Protein AF-0000000070358402 (afdb_homodimer)

Secondary structure (DSSP, 8-state):
--------------S--B-TTSSBPEEEEEE-SSSEEEEEEE-TTTTTS---EEESS-SPPPHHHHHHHHHHHHHHHHHHHHHHHHHHHHHHHHHHHHHHHHHHHHHHHHHHHHHHHHH-/--------------SS-B-TTSSBPEEEEEE-SSSEEEEEEE-TTTTTS---EEESS-SPPPHHHHHHHHHHHHHHHHHHHHHHHHHHHHHHHHHHHHHHHHHHHHHHHHHHHHHHHHH-

Radius of gyration: 33.86 Å; Cα contacts (8 Å, |Δi|>4): 239; chains: 2; bounding box: 75×113×54 Å

Organism: NCBI:txid109376

InterPro domains:
  IPR010666 Zinc finger, GRF-type [PF06839] (18-58)
  IPR010666 Zinc finger, GRF-type [PS51999] (19-59)

Structure (mmCIF, N/CA/C/O backbone):
data_AF-0000000070358402-model_v1
#
loop_
_entity.id
_entity.type
_entity.pdbx_description
1 polymer 'GRF-type domain-containing protein'
#
loop_
_atom_site.group_PDB
_atom_site.id
_atom_site.type_symbol
_atom_site.label_atom_id
_atom_site.label_alt_id
_atom_site.label_comp_id
_atom_site.label_asym_id
_atom_site.label_entity_id
_atom_site.label_seq_id
_atom_site.pdbx_PDB_ins_code
_atom_site.Cartn_x
_atom_site.Cartn_y
_atom_site.Cartn_z
_atom_site.occupancy
_atom_site.B_iso_or_equiv
_atom_site.auth_seq_id
_atom_site.auth_comp_id
_atom_site.auth_asym_id
_atom_site.auth_atom_id
_atom_site.pdbx_PDB_model_num
ATOM 1 N N . MET A 1 1 ? 34.25 52.5 21.484 1 31.12 1 MET A N 1
ATOM 2 C CA . MET A 1 1 ? 34.625 51.156 21.078 1 31.12 1 MET A CA 1
ATOM 3 C C . MET A 1 1 ? 33.375 50.375 20.625 1 31.12 1 MET A C 1
ATOM 5 O O . MET A 1 1 ? 32.5 50.062 21.422 1 31.12 1 MET A O 1
ATOM 9 N N . GLU A 1 2 ? 32.781 50.469 19.297 1 33.88 2 GLU A N 1
ATOM 10 C CA . GLU A 1 2 ? 31.578 50.094 18.562 1 33.88 2 GLU A CA 1
ATOM 11 C C . GLU A 1 2 ? 31.516 48.594 18.312 1 33.88 2 GLU A C 1
ATOM 13 O O . GLU A 1 2 ? 32.438 48.031 17.719 1 33.88 2 GLU A O 1
ATOM 18 N N . VAL A 1 3 ? 30.828 47.844 19.172 1 37.88 3 VAL A N 1
ATOM 19 C CA . VAL A 1 3 ? 30.609 46.406 19.094 1 37.88 3 VAL A CA 1
ATOM 20 C C . VAL A 1 3 ? 29.875 46.062 17.797 1 37.88 3 VAL A C 1
ATOM 22 O O . VAL A 1 3 ? 28.797 46.562 17.531 1 37.88 3 VAL A O 1
ATOM 25 N N . ALA A 1 4 ? 30.547 45.719 16.688 1 41.09 4 ALA A N 1
ATOM 26 C CA . ALA A 1 4 ? 30.031 45.25 15.391 1 41.09 4 ALA A CA 1
ATOM 27 C C . ALA A 1 4 ? 29.172 44 15.539 1 41.09 4 ALA A C 1
ATOM 29 O O . ALA A 1 4 ? 29.625 43 16.094 1 41.09 4 ALA A O 1
ATOM 30 N N . SER A 1 5 ? 27.859 44.125 15.727 1 32.44 5 SER A N 1
ATOM 31 C CA . SER A 1 5 ? 26.812 43.125 15.703 1 32.44 5 SER A CA 1
ATOM 32 C C . SER A 1 5 ? 26.906 42.281 14.445 1 32.44 5 SER A C 1
ATOM 34 O O . SER A 1 5 ? 26.688 42.75 13.336 1 32.44 5 SER A O 1
ATOM 36 N N . GLY A 1 6 ? 27.859 41.406 14.242 1 32.44 6 GLY A N 1
ATOM 37 C CA . GLY A 1 6 ? 27.953 40.5 13.102 1 32.44 6 GLY A CA 1
ATOM 38 C C . GLY A 1 6 ? 26.672 39.75 12.812 1 32.44 6 GLY A C 1
ATOM 39 O O . GLY A 1 6 ? 26.172 39 13.672 1 32.44 6 GLY A O 1
ATOM 40 N N . SER A 1 7 ? 25.75 40.312 12.07 1 34.03 7 SER A N 1
ATOM 41 C CA . SER A 1 7 ? 24.562 39.719 11.477 1 34.03 7 SER A CA 1
ATOM 42 C C . SER A 1 7 ? 24.859 38.344 10.906 1 34.03 7 SER A C 1
ATOM 44 O O . SER A 1 7 ? 25.609 38.219 9.938 1 34.03 7 SER A O 1
ATOM 46 N N . SER A 1 8 ? 25.156 37.344 11.711 1 35.53 8 SER A N 1
ATOM 47 C CA . SER A 1 8 ? 25.281 36 11.164 1 35.53 8 SER A CA 1
ATOM 48 C C . SER A 1 8 ? 24.109 35.688 10.242 1 35.53 8 SER A C 1
ATOM 50 O O . SER A 1 8 ? 22.953 35.688 10.664 1 35.53 8 SER A O 1
ATOM 52 N N . THR A 1 9 ? 24.109 36.062 8.953 1 36.62 9 THR A N 1
ATOM 53 C CA . THR A 1 9 ? 23.25 35.625 7.855 1 36.62 9 THR A CA 1
ATOM 54 C C . THR A 1 9 ? 22.828 34.156 8.031 1 36.62 9 THR A C 1
ATOM 56 O O . THR A 1 9 ? 23.688 33.281 8.023 1 36.62 9 THR A O 1
ATOM 59 N N . ARG A 1 10 ? 21.828 33.938 8.773 1 36.12 10 ARG A N 1
ATOM 60 C CA . ARG A 1 10 ? 21.141 32.656 8.734 1 36.12 10 ARG A CA 1
ATOM 61 C C . ARG A 1 10 ? 21.031 32.125 7.309 1 36.12 10 ARG A C 1
ATOM 63 O O . ARG A 1 10 ? 20.344 32.719 6.477 1 36.12 10 ARG A O 1
ATOM 70 N N . ARG A 1 11 ? 22.078 31.594 6.703 1 36.62 11 ARG A N 1
ATOM 71 C CA . ARG A 1 11 ? 21.953 30.844 5.457 1 36.62 11 ARG A CA 1
ATOM 72 C C . ARG A 1 11 ? 20.672 30.016 5.441 1 36.62 11 ARG A C 1
ATOM 74 O O . ARG A 1 11 ? 20.5 29.125 6.277 1 36.62 11 ARG A O 1
ATOM 81 N N . ARG A 1 12 ? 19.578 30.578 5.207 1 37.66 12 ARG A N 1
ATOM 82 C CA . ARG A 1 12 ? 18.344 29.938 4.789 1 37.66 12 ARG A CA 1
ATOM 83 C C . ARG A 1 12 ? 18.641 28.656 4.008 1 37.66 12 ARG A C 1
ATOM 85 O O . ARG A 1 12 ? 19.125 28.703 2.873 1 37.66 12 ARG A O 1
ATOM 92 N N . ASN A 1 13 ? 19.266 27.562 4.527 1 38.12 13 ASN A N 1
ATOM 93 C CA . ASN A 1 13 ? 19.469 26.219 4.008 1 38.12 13 ASN A CA 1
ATOM 94 C C . ASN A 1 13 ?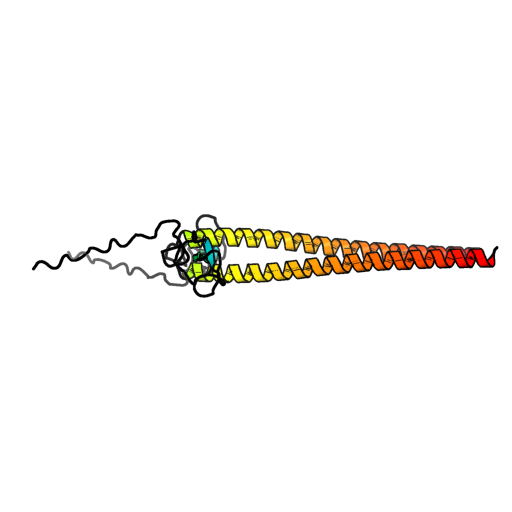 18.234 25.703 3.287 1 38.12 13 ASN A C 1
ATOM 96 O O . ASN A 1 13 ? 17.438 24.938 3.863 1 38.12 13 ASN A O 1
ATOM 100 N N . SER A 1 14 ? 17.344 26.438 2.811 1 41.38 14 SER A N 1
ATOM 101 C CA . SER A 1 14 ? 16.297 25.812 2.01 1 41.38 14 SER A CA 1
ATOM 102 C C . SER A 1 14 ? 16.875 24.781 1.046 1 41.38 14 SER A C 1
ATOM 104 O O . SER A 1 14 ? 16.156 24.266 0.19 1 41.38 14 SER A O 1
ATOM 106 N N . GLY A 1 15 ? 18.203 24.828 0.504 1 47.78 15 GLY A N 1
ATOM 107 C CA . GLY A 1 15 ? 19.531 24.688 -0.081 1 47.78 15 GLY A CA 1
ATOM 108 C C . GLY A 1 15 ? 20.047 23.266 -0.022 1 47.78 15 GLY A C 1
ATOM 109 O O . GLY A 1 15 ? 19.797 22.547 0.944 1 47.78 15 GLY A O 1
ATOM 110 N N . ARG A 1 16 ? 20.141 22.469 -1.132 1 58.41 16 ARG A N 1
ATOM 111 C CA . ARG A 1 16 ? 20.766 21.188 -1.423 1 58.41 16 ARG A CA 1
ATOM 112 C C . ARG A 1 16 ? 22.062 21.016 -0.631 1 58.41 16 ARG A C 1
ATOM 114 O O . ARG A 1 16 ? 23.078 21.625 -0.957 1 58.41 16 ARG A O 1
ATOM 121 N N . GLY A 1 17 ? 21.953 21.047 0.707 1 76.38 17 GLY A N 1
ATOM 122 C CA . GLY A 1 17 ? 23.141 21.25 1.513 1 76.38 17 GLY A CA 1
ATOM 123 C C . GLY A 1 17 ? 24.078 20.062 1.506 1 76.38 17 GLY A C 1
ATOM 124 O O . GLY A 1 17 ? 23.781 19.031 0.899 1 76.38 17 GLY A O 1
ATOM 125 N N . PHE A 1 18 ? 25.156 20.438 1.687 1 91.12 18 PHE A N 1
ATOM 126 C CA . PHE A 1 18 ? 26.266 19.516 1.878 1 91.12 18 PHE A CA 1
ATOM 127 C C . PHE A 1 18 ? 26.203 18.875 3.26 1 91.12 18 PHE A C 1
ATOM 129 O O . PHE A 1 18 ? 25.75 19.5 4.219 1 91.12 18 PHE A O 1
ATOM 136 N N . CYS A 1 19 ? 26.328 17.625 3.178 1 95 19 CYS A N 1
ATOM 137 C CA . CYS A 1 19 ? 26.453 16.984 4.484 1 95 19 CYS A CA 1
ATOM 138 C C . CYS A 1 19 ? 27.766 17.391 5.164 1 95 19 CYS A C 1
ATOM 140 O O . CYS A 1 19 ? 28.484 18.25 4.66 1 95 19 CYS A O 1
ATOM 142 N N . ILE A 1 20 ? 27.984 16.875 6.332 1 93.75 20 ILE A N 1
ATOM 143 C CA . ILE A 1 20 ? 29.141 17.234 7.152 1 93.75 20 ILE A CA 1
ATOM 144 C C . ILE A 1 20 ? 30.422 16.859 6.434 1 93.75 20 ILE A C 1
ATOM 146 O O . ILE A 1 20 ? 31.438 17.547 6.559 1 93.75 20 ILE A O 1
ATOM 150 N N . CYS A 1 21 ? 30.391 15.812 5.586 1 95 21 CYS A N 1
ATOM 151 C CA . CYS A 1 21 ? 31.547 15.305 4.855 1 95 21 CYS A CA 1
ATOM 152 C C . CYS A 1 21 ? 31.828 16.156 3.623 1 95 21 CYS A C 1
ATOM 154 O O . CYS A 1 21 ? 32.875 16.016 2.998 1 95 21 CYS A O 1
ATOM 156 N N . GLY A 1 22 ? 30.906 16.984 3.264 1 93.75 22 GLY A N 1
ATOM 157 C CA . GLY A 1 22 ? 31.125 17.828 2.109 1 93.75 22 GLY A CA 1
ATOM 158 C C . GLY A 1 22 ? 30.469 17.297 0.842 1 93.75 22 GLY A C 1
ATOM 159 O O . GLY A 1 22 ? 30.75 17.797 -0.254 1 93.75 22 GLY A O 1
ATOM 160 N N . PHE A 1 23 ? 29.672 16.328 0.955 1 94.56 23 PHE A N 1
ATOM 161 C CA . PHE A 1 23 ? 28.953 15.789 -0.2 1 94.56 23 PHE A CA 1
ATOM 162 C C . PHE A 1 23 ? 27.547 16.375 -0.276 1 94.56 23 PHE A C 1
ATOM 164 O O . PHE A 1 23 ? 26.969 16.75 0.744 1 94.56 23 PHE A O 1
ATOM 171 N N . PRO A 1 24 ? 27.094 16.438 -1.501 1 95 24 PRO A N 1
ATOM 172 C CA . PRO A 1 24 ? 25.688 16.844 -1.596 1 95 24 PRO A CA 1
ATOM 173 C C . PRO A 1 24 ? 24.75 15.898 -0.858 1 95 24 PRO A C 1
ATOM 175 O O . PRO A 1 24 ? 24.797 14.68 -1.076 1 95 24 PRO A O 1
ATOM 178 N N . ALA A 1 25 ? 23.953 16.406 0.023 1 96.06 25 ALA A N 1
ATOM 179 C CA . ALA A 1 25 ? 23.031 15.594 0.816 1 96.06 25 ALA A CA 1
ATOM 180 C C . ALA A 1 25 ? 21.969 14.945 -0.068 1 96.06 25 ALA A C 1
ATOM 182 O O . ALA A 1 25 ? 21.562 15.523 -1.077 1 96.06 25 ALA A O 1
ATOM 183 N N . ARG A 1 26 ? 21.531 13.781 0.311 1 95.62 26 ARG A N 1
ATOM 184 C CA . ARG A 1 26 ? 20.5 13.047 -0.419 1 95.62 26 ARG A CA 1
ATOM 185 C C . ARG A 1 26 ? 19.156 13.148 0.285 1 95.62 26 ARG A C 1
ATOM 187 O O . ARG A 1 26 ? 19.078 13.078 1.515 1 95.62 26 ARG A O 1
ATOM 194 N N . ILE A 1 27 ? 18.141 13.391 -0.516 1 95.69 27 ILE A N 1
ATOM 195 C CA . ILE A 1 27 ? 16.781 13.375 0.041 1 95.69 27 ILE A CA 1
ATOM 196 C C . ILE A 1 27 ? 16.266 11.945 0.128 1 95.69 27 ILE A C 1
ATOM 198 O O . ILE A 1 27 ? 16.25 11.227 -0.875 1 95.69 27 ILE A O 1
ATOM 202 N N . THR A 1 28 ? 15.969 11.555 1.326 1 94.69 28 THR A N 1
ATOM 203 C CA . THR A 1 28 ? 15.445 10.219 1.592 1 94.69 28 THR A CA 1
ATOM 204 C C . THR A 1 28 ? 14.094 10.297 2.299 1 94.69 28 THR A C 1
ATOM 206 O O . THR A 1 28 ? 13.844 11.219 3.074 1 94.69 28 THR A O 1
ATOM 209 N N . GLN A 1 29 ? 13.25 9.336 1.959 1 96 29 GLN A N 1
ATOM 210 C CA . GLN A 1 29 ? 11.945 9.266 2.605 1 96 29 GLN A CA 1
ATOM 211 C C . GLN A 1 29 ? 11.945 8.242 3.738 1 96 29 GLN A C 1
ATOM 213 O O . GLN A 1 29 ? 12.25 7.066 3.521 1 96 29 GLN A O 1
ATOM 218 N N . GLY A 1 30 ? 11.695 8.672 4.965 1 95.38 30 GLY A N 1
ATOM 219 C CA . GLY A 1 30 ? 11.656 7.789 6.121 1 95.38 30 GLY A CA 1
ATOM 220 C C . GLY A 1 30 ? 10.281 7.215 6.391 1 95.38 30 GLY A C 1
ATOM 221 O O . GLY A 1 30 ? 9.266 7.879 6.168 1 95.38 30 GLY A O 1
ATOM 222 N N . TRP A 1 31 ? 10.219 5.973 6.984 1 96.81 31 TRP A N 1
ATOM 223 C CA . TRP A 1 31 ? 8.945 5.312 7.254 1 96.81 31 TRP A CA 1
ATOM 224 C C . TRP A 1 31 ? 8.914 4.75 8.672 1 96.81 31 TRP A C 1
ATOM 226 O O . TRP A 1 31 ? 8.398 3.648 8.898 1 96.81 31 TRP A O 1
ATOM 236 N N . THR A 1 32 ? 9.484 5.508 9.594 1 95.94 32 THR A N 1
ATOM 237 C CA . THR A 1 32 ? 9.406 5.125 11 1 95.94 32 THR A CA 1
ATOM 238 C C . THR A 1 32 ? 8 5.379 11.547 1 95.94 32 THR A C 1
ATOM 240 O O . THR A 1 32 ? 7.207 6.09 10.93 1 95.94 32 THR A O 1
ATOM 243 N N . ASP A 1 33 ? 7.672 4.871 12.656 1 96.69 33 ASP A N 1
ATOM 244 C CA . ASP A 1 33 ? 6.363 5.078 13.266 1 96.69 33 ASP A CA 1
ATOM 245 C C . ASP A 1 33 ? 6.148 6.551 13.625 1 96.69 33 ASP A C 1
ATOM 247 O O . ASP A 1 33 ? 5.023 7.047 13.586 1 96.69 33 ASP A O 1
ATOM 251 N N . ARG A 1 34 ? 7.125 7.199 13.961 1 95.44 34 ARG A N 1
ATOM 252 C CA . ARG A 1 34 ? 7.023 8.586 14.406 1 95.44 34 ARG A CA 1
ATOM 253 C C . ARG A 1 34 ? 6.883 9.531 13.219 1 95.44 34 ARG A C 1
ATOM 255 O O . ARG A 1 34 ? 6.184 10.547 13.305 1 95.44 34 ARG A O 1
ATOM 262 N N . ASN A 1 35 ? 7.535 9.227 12.094 1 95.75 35 ASN A N 1
ATOM 263 C CA . ASN A 1 35 ? 7.551 10.117 10.938 1 95.75 35 ASN A CA 1
ATOM 264 C C . ASN A 1 35 ? 7.348 9.352 9.633 1 95.75 35 ASN A C 1
ATOM 266 O O . ASN A 1 35 ? 8.227 9.352 8.773 1 95.75 35 ASN A O 1
ATOM 270 N N . PRO A 1 36 ? 6.203 8.766 9.445 1 97.56 36 PRO A N 1
ATOM 271 C CA . PRO A 1 36 ? 5.996 7.977 8.227 1 97.56 36 PRO A CA 1
ATOM 272 C C . PRO A 1 36 ? 5.898 8.836 6.973 1 97.56 36 PRO A C 1
ATOM 274 O O . PRO A 1 36 ? 5.023 9.711 6.887 1 97.56 36 PRO A O 1
ATOM 277 N N . GLY A 1 37 ? 6.82 8.578 6.086 1 97.25 37 GLY A N 1
ATOM 278 C CA . GLY A 1 37 ? 6.727 9.195 4.773 1 97.25 37 GLY A CA 1
ATOM 279 C C . GLY A 1 37 ? 7.426 10.539 4.691 1 97.25 37 GLY A C 1
ATOM 280 O O . GLY A 1 37 ? 7.391 11.203 3.654 1 97.25 37 GLY A O 1
ATOM 281 N N . ARG A 1 38 ? 7.973 11.016 5.82 1 96.88 38 ARG A N 1
ATOM 282 C CA . ARG A 1 38 ? 8.617 12.32 5.828 1 96.88 38 ARG A CA 1
ATOM 283 C C . ARG A 1 38 ? 10 12.258 5.184 1 96.88 38 ARG A C 1
ATOM 285 O O . ARG A 1 38 ? 10.742 11.297 5.383 1 96.88 38 ARG A O 1
ATOM 292 N N . ARG A 1 39 ? 10.297 13.398 4.512 1 96.75 39 ARG A N 1
ATOM 293 C CA . ARG A 1 39 ? 11.578 13.414 3.812 1 96.75 39 ARG A CA 1
ATOM 294 C C . ARG A 1 39 ? 12.625 14.195 4.602 1 96.75 39 ARG A C 1
ATOM 296 O O . ARG A 1 39 ? 12.289 15.141 5.316 1 96.75 39 ARG A O 1
ATOM 303 N N . PHE A 1 40 ? 13.844 13.695 4.395 1 96.38 40 PHE A N 1
ATOM 304 C CA . PHE A 1 40 ? 14.953 14.352 5.07 1 96.38 40 PHE A CA 1
ATOM 305 C C . PHE A 1 40 ? 16.219 14.312 4.207 1 96.38 40 PHE A C 1
ATOM 307 O O . PHE A 1 40 ? 16.328 13.461 3.318 1 96.38 40 PHE A O 1
ATOM 314 N N . TYR A 1 41 ? 17.062 15.242 4.434 1 96.38 41 TYR A N 1
ATOM 315 C CA . TYR A 1 41 ? 18.422 15.242 3.879 1 96.38 41 TYR A CA 1
ATOM 316 C C . TYR A 1 41 ? 19.359 14.383 4.715 1 96.38 41 TYR A C 1
ATOM 318 O O . TYR A 1 41 ? 19.391 14.508 5.941 1 96.38 41 TYR A O 1
ATOM 326 N N . GLY A 1 42 ? 20 13.5 4.031 1 96.12 42 GLY A N 1
ATOM 327 C CA . GLY A 1 42 ? 21.016 12.68 4.688 1 96.12 42 GLY A CA 1
ATOM 328 C C . GLY A 1 42 ? 22.281 12.531 3.875 1 96.12 42 GLY A C 1
ATOM 329 O O . GLY A 1 42 ? 22.312 12.891 2.697 1 96.12 42 GLY A O 1
ATOM 330 N N . CYS A 1 43 ? 23.266 12.023 4.496 1 96.88 43 CYS A N 1
ATOM 331 C CA . CYS A 1 43 ? 24.531 11.75 3.826 1 96.88 43 CYS A CA 1
ATOM 332 C C . CYS A 1 43 ? 24.375 10.633 2.803 1 96.88 43 CYS A C 1
ATOM 334 O O . CYS A 1 43 ? 23.828 9.57 3.113 1 96.88 43 CYS A O 1
ATOM 336 N N . PRO A 1 44 ? 24.891 10.906 1.615 1 95.56 44 PRO A N 1
ATOM 337 C CA . PRO A 1 44 ? 24.75 9.883 0.582 1 95.56 44 PRO A CA 1
ATOM 338 C C . PRO A 1 44 ? 25.609 8.641 0.862 1 95.56 44 PRO A C 1
ATOM 340 O O . PRO A 1 44 ? 25.406 7.598 0.234 1 95.56 44 PRO A O 1
ATOM 343 N N . ARG A 1 45 ? 26.484 8.734 1.819 1 95.88 45 ARG A N 1
ATOM 344 C CA . ARG A 1 45 ? 27.359 7.621 2.137 1 95.88 45 ARG A CA 1
ATOM 345 C C . ARG A 1 45 ? 26.984 6.973 3.463 1 95.88 45 ARG A C 1
ATOM 347 O O . ARG A 1 45 ? 27.734 6.176 4.016 1 95.88 45 ARG A O 1
ATOM 354 N N . PHE A 1 46 ? 25.922 7.367 4.012 1 95.5 46 PHE A N 1
ATOM 355 C CA . PHE A 1 46 ? 25.469 6.758 5.258 1 95.5 46 PHE A CA 1
ATOM 356 C C . PHE A 1 46 ? 25.266 5.254 5.086 1 95.5 46 PHE A C 1
ATOM 358 O O . PHE A 1 46 ? 24.719 4.809 4.078 1 95.5 46 PHE A O 1
ATOM 365 N N . PRO A 1 47 ? 25.531 4.594 5.938 1 94.31 47 PRO A N 1
ATOM 366 C CA . PRO A 1 47 ? 26.062 4.922 7.262 1 94.31 47 PRO A CA 1
ATOM 367 C C . PRO A 1 47 ? 27.578 5.02 7.281 1 94.31 47 PRO A C 1
ATOM 369 O O . PRO A 1 47 ? 28.172 5.215 8.344 1 94.31 47 PRO A O 1
ATOM 372 N N . ASN A 1 48 ? 28.266 4.699 6.258 1 96.06 48 ASN A N 1
ATOM 373 C CA . ASN A 1 48 ? 29.719 4.742 6.199 1 96.06 48 ASN A CA 1
ATOM 374 C C . ASN A 1 48 ? 30.25 6.176 6.188 1 96.06 48 ASN A C 1
ATOM 376 O O . ASN A 1 48 ? 31.453 6.402 6.195 1 96.06 48 ASN A O 1
ATOM 380 N N . GLY A 1 49 ? 29.391 7.086 6.219 1 95.75 49 GLY A N 1
ATOM 381 C CA . GLY A 1 49 ? 29.719 8.508 6.242 1 95.75 49 GLY A CA 1
ATOM 382 C C . GLY A 1 49 ? 29.359 9.18 7.551 1 95.75 49 GLY A C 1
ATOM 383 O O . GLY A 1 49 ? 29.656 8.656 8.625 1 95.75 49 GLY A O 1
ATOM 384 N N . CYS A 1 50 ? 28.812 10.328 7.41 1 96.44 50 CYS A N 1
ATOM 385 C CA . CYS A 1 50 ? 28.469 11.062 8.625 1 96.44 50 CYS A CA 1
ATOM 386 C C . CYS A 1 50 ? 26.984 10.906 8.961 1 96.44 50 CYS A C 1
ATOM 388 O O . CYS A 1 50 ? 26.25 10.234 8.234 1 96.44 50 CYS A O 1
ATOM 390 N N . ASN A 1 51 ? 26.547 11.391 10.141 1 96.12 51 ASN A N 1
ATOM 391 C CA . ASN A 1 51 ? 25.172 11.273 10.602 1 96.12 51 ASN A CA 1
ATOM 392 C C . ASN A 1 51 ? 24.391 12.562 10.375 1 96.12 51 ASN A C 1
ATOM 394 O O . ASN A 1 51 ? 23.531 12.922 11.172 1 96.12 51 ASN A O 1
ATOM 398 N N . TYR A 1 52 ? 24.797 13.312 9.266 1 95.5 52 TYR A N 1
ATOM 399 C CA . TYR A 1 52 ? 24.078 14.539 8.93 1 95.5 52 TYR A CA 1
ATOM 400 C C . TYR A 1 52 ? 22.594 14.258 8.734 1 95.5 52 TYR A C 1
ATOM 402 O O . TYR A 1 52 ? 22.219 13.273 8.094 1 95.5 52 TYR A O 1
ATOM 410 N N . PHE A 1 53 ? 21.766 15.164 9.352 1 95.12 53 PHE A N 1
ATOM 411 C CA . PHE A 1 53 ? 20.312 15.062 9.258 1 95.12 53 PHE A CA 1
ATOM 412 C C . PHE A 1 53 ? 19.672 16.438 9.328 1 95.12 53 PHE A C 1
ATOM 414 O O . PHE A 1 53 ? 20.031 17.25 10.18 1 95.12 53 PHE A O 1
ATOM 421 N N . SER A 1 54 ? 18.812 16.609 8.328 1 94.19 54 SER A N 1
ATOM 422 C CA . SER A 1 54 ? 17.938 17.766 8.352 1 94.19 54 SER A CA 1
ATOM 423 C C . SER A 1 54 ? 16.625 17.484 7.648 1 94.19 54 SER A C 1
ATOM 425 O O . SER A 1 54 ? 16.594 16.844 6.602 1 94.19 54 SER A O 1
ATOM 427 N N . TRP A 1 55 ? 15.633 18.078 8.258 1 94.19 55 TRP A N 1
ATOM 428 C CA . TRP A 1 55 ? 14.336 17.812 7.641 1 94.19 55 TRP A CA 1
ATOM 429 C C . TRP A 1 55 ? 14.219 18.531 6.297 1 94.19 55 TRP A C 1
ATOM 431 O O . TRP A 1 55 ? 14.578 19.703 6.18 1 94.19 55 TRP A O 1
ATOM 441 N N . PHE A 1 56 ? 13.867 17.75 5.305 1 94.69 56 PHE A N 1
ATOM 442 C CA . PHE A 1 56 ? 13.461 18.344 4.039 1 94.69 56 PHE A CA 1
ATOM 443 C C . PHE A 1 56 ? 12.055 18.938 4.141 1 94.69 56 PHE A C 1
ATOM 445 O O . PHE A 1 56 ? 11.82 20.062 3.723 1 94.69 56 PHE A O 1
ATOM 452 N N . ASP A 1 57 ? 11.164 18.109 4.633 1 94.75 57 ASP A N 1
ATOM 453 C CA . ASP A 1 57 ? 9.828 18.578 4.973 1 94.75 57 ASP A CA 1
ATOM 454 C C . ASP A 1 57 ? 9.828 19.281 6.332 1 94.75 57 ASP A C 1
ATOM 456 O O . ASP A 1 57 ? 9.828 18.625 7.375 1 94.75 57 ASP A O 1
ATOM 460 N 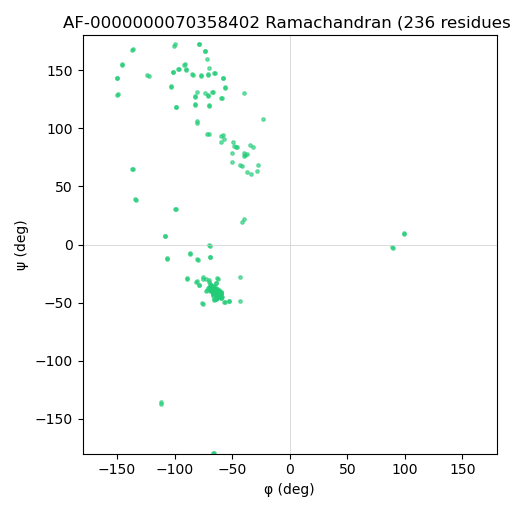N . GLU A 1 58 ? 9.727 20.547 6.383 1 89.81 58 GLU A N 1
ATOM 461 C CA . GLU A 1 58 ? 9.992 21.375 7.566 1 89.81 58 GLU A CA 1
ATOM 462 C C . GLU A 1 58 ? 8.789 21.375 8.508 1 89.81 58 GLU A C 1
ATOM 464 O O . GLU A 1 58 ? 8.945 21.375 9.727 1 89.81 58 GLU A O 1
ATOM 469 N N . GLU A 1 59 ? 7.594 21.281 7.984 1 89.56 59 GLU A N 1
ATOM 470 C CA . GLU A 1 59 ? 6.41 21.344 8.844 1 89.56 59 GLU A CA 1
ATOM 471 C C . GLU A 1 59 ? 6.082 19.984 9.43 1 89.56 59 GLU A C 1
ATOM 473 O O . GLU A 1 59 ? 6.32 18.953 8.789 1 89.56 59 GLU A O 1
ATOM 478 N N . ASP A 1 60 ? 5.566 20.094 10.648 1 90.75 60 ASP A N 1
ATOM 479 C CA . ASP A 1 60 ? 5.059 18.859 11.234 1 90.75 60 ASP A CA 1
ATOM 480 C C . ASP A 1 60 ? 3.777 18.406 10.539 1 90.75 60 ASP A C 1
ATOM 482 O O . ASP A 1 60 ? 3 19.234 10.062 1 90.75 60 ASP A O 1
ATOM 486 N N . GLY A 1 61 ? 3.656 17.156 10.477 1 92.12 61 GLY A N 1
ATOM 487 C CA . GLY A 1 61 ? 2.445 16.609 9.883 1 92.12 61 GLY A CA 1
ATOM 488 C C . GLY A 1 61 ? 1.261 16.625 10.828 1 92.12 61 GLY A C 1
ATOM 489 O O . GLY A 1 61 ? 1.394 17 11.992 1 92.12 61 GLY A O 1
ATOM 490 N N . THR A 1 62 ? 0.15 16.281 10.219 1 95.38 62 THR A N 1
ATOM 491 C CA . THR A 1 62 ? -1.057 16.172 11.031 1 95.38 62 THR A CA 1
ATOM 492 C C . THR A 1 62 ? -1.229 14.742 11.547 1 95.38 62 THR A C 1
ATOM 494 O O . THR A 1 62 ? -0.749 13.789 10.922 1 95.38 62 THR A O 1
ATOM 497 N N . ALA A 1 63 ? -1.929 14.648 12.648 1 94.81 63 ALA A N 1
ATOM 498 C CA . ALA A 1 63 ? -2.064 13.352 13.312 1 94.81 63 ALA A CA 1
ATOM 499 C C . ALA A 1 63 ? -2.85 12.375 12.438 1 94.81 63 ALA A C 1
ATOM 501 O O . ALA A 1 63 ? -2.51 11.188 12.367 1 94.81 63 ALA A O 1
ATOM 502 N N . TRP A 1 64 ? -3.916 12.828 11.953 1 96.62 64 TRP A N 1
ATOM 503 C CA . TRP A 1 64 ? -4.754 11.891 11.211 1 96.62 64 TRP A CA 1
ATOM 504 C C . TRP A 1 64 ? -4.051 11.43 9.938 1 96.62 64 TRP A C 1
ATOM 506 O O . TRP A 1 64 ? -4.16 10.258 9.555 1 96.62 64 TRP A O 1
ATOM 516 N N . GLN A 1 65 ? -3.355 12.258 9.219 1 97.75 65 GLN A N 1
ATOM 517 C CA . GLN A 1 65 ? -2.594 11.82 8.055 1 97.75 65 GLN A CA 1
ATOM 518 C C . GLN A 1 65 ? -1.487 10.852 8.461 1 97.75 65 GLN A C 1
ATOM 520 O O . GLN A 1 65 ? -1.191 9.898 7.73 1 97.75 65 GLN A O 1
ATOM 525 N N . LYS A 1 66 ? -0.869 11.148 9.578 1 97.56 66 LYS A N 1
ATOM 526 C CA . LYS A 1 66 ? 0.157 10.242 10.094 1 97.56 66 LYS A CA 1
ATOM 527 C C . LYS A 1 66 ? -0.396 8.836 10.281 1 97.56 66 LYS A C 1
ATOM 529 O O . LYS A 1 66 ? 0.209 7.859 9.828 1 97.56 66 LYS A O 1
ATOM 534 N N . GLN A 1 67 ? -1.499 8.797 10.914 1 97.75 67 GLN A N 1
ATOM 535 C CA . GLN A 1 67 ? -2.104 7.492 11.156 1 97.75 67 GLN A CA 1
ATOM 536 C C . GLN A 1 67 ? -2.449 6.793 9.844 1 97.75 67 GLN A C 1
ATOM 538 O O . GLN A 1 67 ? -2.215 5.594 9.695 1 97.75 67 GLN A O 1
ATOM 543 N N . THR A 1 68 ? -3.002 7.531 8.938 1 98.31 68 THR A N 1
ATOM 544 C CA . THR A 1 68 ? -3.355 6.969 7.641 1 98.31 68 THR A CA 1
ATOM 545 C C . THR A 1 68 ? -2.113 6.465 6.914 1 98.31 68 THR A C 1
ATOM 547 O O . THR A 1 68 ? -2.15 5.414 6.266 1 98.31 68 THR A O 1
ATOM 550 N N . LEU A 1 69 ? -1.048 7.176 7 1 98.56 69 LEU A N 1
ATOM 551 C CA . LEU A 1 69 ? 0.199 6.762 6.367 1 98.56 69 LEU A CA 1
ATOM 552 C C . LEU A 1 69 ? 0.73 5.48 7.008 1 98.56 69 LEU A C 1
ATOM 554 O O . LEU A 1 69 ? 1.258 4.609 6.312 1 98.56 69 LEU A O 1
ATOM 558 N N . LEU A 1 70 ? 0.606 5.379 8.305 1 98.69 70 LEU A N 1
ATOM 559 C CA . LEU A 1 70 ? 1.011 4.148 8.977 1 98.69 70 LEU A CA 1
ATOM 560 C C . LEU A 1 70 ? 0.181 2.965 8.492 1 98.69 70 LEU A C 1
ATOM 562 O O . LEU A 1 70 ? 0.725 1.896 8.211 1 98.69 70 LEU A O 1
ATOM 566 N N . ASP A 1 71 ? -1.077 3.17 8.359 1 98.69 71 ASP A N 1
ATOM 567 C CA . ASP A 1 71 ? -1.956 2.117 7.855 1 98.69 71 ASP A CA 1
ATOM 568 C C . ASP A 1 71 ? -1.579 1.721 6.43 1 98.69 71 ASP A C 1
ATOM 570 O O . ASP A 1 71 ? -1.547 0.533 6.102 1 98.69 71 ASP A O 1
ATOM 574 N N . ALA A 1 72 ? -1.324 2.703 5.664 1 98.62 72 ALA A N 1
ATOM 575 C CA . ALA A 1 72 ? -0.961 2.453 4.273 1 98.62 72 ALA A CA 1
ATOM 576 C C . ALA A 1 72 ? 0.355 1.686 4.176 1 98.62 72 ALA A C 1
ATOM 578 O O . ALA A 1 72 ? 0.477 0.745 3.389 1 98.62 72 ALA A O 1
ATOM 579 N N . ARG A 1 73 ? 1.309 2.133 4.906 1 98.56 73 ARG A N 1
ATOM 580 C CA . ARG A 1 73 ? 2.592 1.44 4.938 1 98.56 73 ARG A CA 1
ATOM 581 C C . ARG A 1 73 ? 2.408 -0.038 5.266 1 98.56 73 ARG A C 1
ATOM 583 O O . ARG A 1 73 ? 2.975 -0.903 4.594 1 98.56 73 ARG A O 1
ATOM 590 N N . ASP A 1 74 ? 1.64 -0.321 6.305 1 98.69 74 ASP A N 1
ATOM 591 C CA . ASP A 1 74 ? 1.416 -1.699 6.73 1 98.69 74 ASP A CA 1
ATOM 592 C C . ASP A 1 74 ? 0.721 -2.506 5.637 1 98.69 74 ASP A C 1
ATOM 594 O O . ASP A 1 74 ? 1.049 -3.672 5.414 1 98.69 74 ASP A O 1
ATOM 598 N N . GLU A 1 75 ? -0.223 -1.895 5.02 1 98.88 75 GLU A N 1
ATOM 599 C CA . GLU A 1 75 ? -0.914 -2.566 3.924 1 98.88 75 GLU A CA 1
ATOM 600 C C . GLU A 1 75 ? 0.041 -2.871 2.771 1 98.88 75 GLU A C 1
ATOM 602 O O . GLU A 1 75 ? -0.016 -3.951 2.18 1 98.88 75 GLU A O 1
ATOM 607 N N . ILE A 1 76 ? 0.871 -1.948 2.459 1 98.81 76 ILE A N 1
ATOM 608 C CA . ILE A 1 76 ? 1.849 -2.135 1.392 1 98.81 76 ILE A CA 1
ATOM 609 C C . ILE A 1 76 ? 2.791 -3.281 1.75 1 98.81 76 ILE A C 1
ATOM 611 O O . ILE A 1 76 ? 3.1 -4.125 0.906 1 98.81 76 ILE A O 1
ATOM 615 N N . TRP A 1 77 ? 3.189 -3.365 2.953 1 98.75 77 TRP A N 1
ATOM 616 C CA . TRP A 1 77 ? 4.051 -4.453 3.406 1 98.75 77 TRP A CA 1
ATOM 617 C C . TRP A 1 77 ? 3.35 -5.797 3.268 1 98.75 77 TRP A C 1
ATOM 619 O O . TRP A 1 77 ? 3.949 -6.773 2.811 1 98.75 77 TRP A O 1
ATOM 629 N N . GLU A 1 78 ? 2.156 -5.801 3.688 1 98.88 78 GLU A N 1
ATOM 630 C CA . GLU A 1 78 ? 1.394 -7.043 3.607 1 98.88 78 GLU A CA 1
ATOM 631 C C . GLU A 1 78 ? 1.221 -7.492 2.16 1 98.88 78 GLU A C 1
ATOM 633 O O . GLU A 1 78 ? 1.406 -8.672 1.843 1 98.88 78 GLU A O 1
ATOM 638 N N . LYS A 1 79 ? 0.891 -6.57 1.355 1 98.94 79 LYS A N 1
ATOM 639 C CA . LYS A 1 79 ? 0.671 -6.934 -0.042 1 98.94 79 LYS A CA 1
ATOM 640 C C . LYS A 1 79 ? 1.976 -7.352 -0.713 1 98.94 79 LYS A C 1
ATOM 642 O O . LYS A 1 79 ? 1.982 -8.234 -1.573 1 98.94 79 LYS A O 1
ATOM 647 N N . THR A 1 80 ? 3.031 -6.734 -0.35 1 98.88 80 THR A N 1
ATOM 648 C CA . THR A 1 80 ? 4.336 -7.168 -0.834 1 98.88 80 THR A CA 1
ATOM 649 C C . THR A 1 80 ? 4.605 -8.617 -0.439 1 98.88 80 THR A C 1
ATOM 651 O O . THR A 1 80 ? 5.043 -9.422 -1.266 1 98.88 80 THR A O 1
ATOM 654 N N . ARG A 1 81 ? 4.332 -8.945 0.771 1 98.88 81 ARG A N 1
ATOM 655 C CA . ARG A 1 81 ? 4.508 -10.312 1.252 1 98.88 81 ARG A CA 1
ATOM 656 C C . ARG A 1 81 ? 3.646 -11.289 0.456 1 98.88 81 ARG A C 1
ATOM 658 O O . ARG A 1 81 ? 4.117 -12.352 0.055 1 98.88 81 ARG A O 1
ATOM 665 N N . VAL A 1 82 ? 2.443 -10.945 0.261 1 98.94 82 VAL A N 1
ATOM 666 C CA . VAL A 1 82 ? 1.507 -11.797 -0.464 1 98.94 82 VAL A CA 1
ATOM 667 C C . VAL A 1 82 ? 2.002 -12.008 -1.893 1 98.94 82 VAL A C 1
ATOM 669 O O . VAL A 1 82 ? 1.937 -13.125 -2.42 1 98.94 82 VAL A O 1
ATOM 672 N N . ILE A 1 83 ? 2.498 -10.938 -2.484 1 98.88 83 ILE A N 1
ATOM 673 C CA . ILE A 1 83 ? 3.01 -11.031 -3.848 1 98.88 83 ILE A CA 1
ATOM 674 C C . ILE A 1 83 ? 4.199 -11.984 -3.891 1 98.88 83 ILE A C 1
ATOM 676 O O . ILE A 1 83 ? 4.297 -12.82 -4.789 1 98.88 83 ILE A O 1
ATOM 680 N N . GLU A 1 84 ? 5.047 -11.875 -2.969 1 98.88 84 GLU A N 1
ATOM 681 C CA . GLU A 1 84 ? 6.191 -12.773 -2.883 1 98.88 84 GLU A CA 1
ATOM 682 C C . GLU A 1 84 ? 5.746 -14.227 -2.736 1 98.88 84 GLU A C 1
ATOM 684 O O . GLU A 1 84 ? 6.281 -15.117 -3.396 1 98.88 84 GLU A O 1
ATOM 689 N N . GLN A 1 85 ? 4.762 -14.5 -1.909 1 98.81 85 GLN A N 1
ATOM 690 C CA . GLN A 1 85 ? 4.242 -15.844 -1.686 1 98.81 85 GLN A CA 1
ATOM 691 C C . GLN A 1 85 ? 3.613 -16.406 -2.955 1 98.81 85 GLN A C 1
ATOM 693 O O . GLN A 1 85 ? 3.848 -17.562 -3.307 1 98.81 85 GLN A O 1
ATOM 698 N N . LEU A 1 86 ? 2.875 -15.594 -3.621 1 98.69 86 LEU A N 1
ATOM 699 C CA . LEU A 1 86 ? 2.225 -16.047 -4.848 1 98.69 86 LEU A CA 1
ATOM 700 C C . LEU A 1 86 ? 3.252 -16.344 -5.93 1 98.69 86 LEU A C 1
ATOM 702 O O . LEU A 1 86 ? 3.105 -17.312 -6.68 1 98.69 86 LEU A O 1
ATOM 706 N N . THR A 1 87 ? 4.223 -15.516 -6.039 1 98.69 87 THR A N 1
ATOM 707 C CA . THR A 1 87 ? 5.289 -15.719 -7.012 1 98.69 87 THR A CA 1
ATOM 708 C C . THR A 1 87 ? 6.039 -17.016 -6.727 1 98.69 87 THR A C 1
ATOM 710 O O . THR A 1 87 ? 6.367 -17.766 -7.652 1 98.69 87 THR A O 1
ATOM 713 N N . GLN A 1 88 ? 6.27 -17.328 -5.469 1 98.56 88 GLN A N 1
ATOM 714 C CA . GLN A 1 88 ? 6.922 -18.578 -5.078 1 98.56 88 GLN A CA 1
ATOM 715 C C . GLN A 1 88 ? 6.059 -19.781 -5.438 1 98.56 88 GLN A C 1
ATOM 717 O O . GLN A 1 88 ? 6.574 -20.797 -5.895 1 98.56 88 GLN A O 1
ATOM 722 N N . THR A 1 89 ? 4.801 -19.656 -5.188 1 98.25 89 THR A N 1
ATOM 723 C CA . THR A 1 89 ? 3.865 -20.719 -5.52 1 98.25 89 THR A CA 1
ATOM 724 C C . THR A 1 89 ? 3.891 -21.016 -7.016 1 98.25 89 THR A C 1
ATOM 726 O O . THR A 1 89 ? 3.908 -22.188 -7.426 1 98.25 89 THR A O 1
ATOM 729 N N . ILE A 1 90 ? 3.936 -19.984 -7.781 1 97.88 90 ILE A N 1
ATOM 730 C CA . ILE A 1 90 ? 3.955 -20.156 -9.227 1 97.88 90 ILE A CA 1
ATOM 731 C C . ILE A 1 90 ? 5.254 -20.828 -9.656 1 97.88 90 ILE A C 1
ATOM 733 O O . ILE A 1 90 ? 5.242 -21.734 -10.492 1 97.88 90 ILE A O 1
ATOM 737 N N . SER A 1 91 ? 6.324 -20.406 -9.086 1 97.62 91 SER A N 1
ATOM 738 C CA . SER A 1 91 ? 7.617 -21.016 -9.375 1 97.62 91 SER A CA 1
ATOM 739 C C . SER A 1 91 ? 7.621 -22.5 -9.031 1 97.62 91 SER A C 1
ATOM 741 O O . SER A 1 91 ? 8.141 -23.312 -9.789 1 97.62 91 SER A O 1
ATOM 743 N N . GLU A 1 92 ? 7.023 -22.875 -7.91 1 95.81 92 GLU A N 1
ATOM 744 C CA . GLU A 1 92 ? 6.941 -24.266 -7.477 1 95.81 92 GLU A CA 1
ATOM 745 C C . GLU A 1 92 ? 6.074 -25.094 -8.422 1 95.81 92 GLU A C 1
ATOM 747 O O . GLU A 1 92 ? 6.406 -26.234 -8.75 1 95.81 92 GLU A O 1
ATOM 752 N N . MET A 1 93 ? 5 -24.484 -8.93 1 94.06 93 MET A N 1
ATOM 753 C CA . MET A 1 93 ? 4.121 -25.172 -9.867 1 94.06 93 MET A CA 1
ATOM 754 C C . MET A 1 93 ? 4.824 -25.406 -11.203 1 94.06 93 MET A C 1
ATOM 756 O O . MET A 1 93 ? 4.688 -26.469 -11.805 1 94.06 93 MET A O 1
ATOM 760 N N . LYS A 1 94 ? 5.609 -24.5 -11.594 1 93.44 94 LYS A N 1
ATOM 761 C CA . LYS A 1 94 ? 6.371 -24.641 -12.828 1 93.44 94 LYS A CA 1
ATOM 762 C C . LYS A 1 94 ? 7.43 -25.734 -12.711 1 93.44 94 LYS A C 1
ATOM 764 O O . LYS A 1 94 ? 7.598 -26.531 -13.625 1 93.44 94 LYS A O 1
ATOM 769 N N . SER A 1 95 ? 8.047 -25.828 -11.609 1 92.25 95 SER A N 1
ATOM 770 C CA . SER A 1 95 ? 9.086 -26.828 -11.367 1 92.25 95 SER A CA 1
ATOM 771 C C . SER A 1 95 ? 8.492 -28.234 -11.32 1 92.25 95 SER A C 1
ATOM 773 O O . SER A 1 95 ? 9.078 -29.172 -11.859 1 92.25 95 SER A O 1
ATOM 775 N N . ASN A 1 96 ? 7.309 -28.312 -10.734 1 87.31 96 ASN A N 1
ATOM 776 C CA . ASN A 1 96 ? 6.637 -29.594 -10.648 1 87.31 96 ASN A CA 1
ATOM 777 C C . ASN A 1 96 ? 6.184 -30.094 -12.023 1 87.31 96 ASN A C 1
ATOM 779 O O . ASN A 1 96 ? 6.262 -31.281 -12.32 1 87.31 96 ASN A O 1
ATOM 783 N N . PHE A 1 97 ? 5.742 -29.281 -12.852 1 84.5 97 PHE A N 1
ATOM 784 C CA . PHE A 1 97 ? 5.344 -29.641 -14.203 1 84.5 97 PHE A CA 1
ATOM 785 C C . PHE A 1 97 ? 6.555 -30.078 -15.023 1 84.5 97 PHE A C 1
ATOM 787 O O . PHE A 1 97 ? 6.48 -31.031 -15.789 1 84.5 97 PHE A O 1
ATOM 794 N N . GLU A 1 98 ? 7.645 -29.406 -14.852 1 83.94 98 GLU A N 1
ATOM 795 C CA . GLU A 1 98 ? 8.867 -29.734 -15.57 1 83.94 98 GLU A CA 1
ATOM 796 C C . GLU A 1 98 ? 9.414 -31.094 -15.133 1 83.94 98 GLU A C 1
ATOM 798 O O . GLU A 1 98 ? 9.875 -31.891 -15.961 1 83.94 98 GLU A O 1
ATOM 803 N N . ASN A 1 99 ? 9.352 -31.344 -13.898 1 85.19 99 ASN A N 1
ATOM 804 C CA . ASN A 1 99 ? 9.82 -32.625 -13.383 1 85.19 99 ASN A CA 1
ATOM 805 C C . ASN A 1 99 ? 8.93 -33.781 -13.844 1 85.19 99 ASN A C 1
ATOM 807 O O . ASN A 1 99 ? 9.43 -34.844 -14.172 1 85.19 99 ASN A O 1
ATOM 811 N N . LYS A 1 100 ? 7.668 -33.562 -13.922 1 80.44 100 LYS A N 1
ATOM 812 C CA . LYS A 1 100 ? 6.758 -34.594 -14.391 1 80.44 100 LYS A CA 1
ATOM 813 C C . LYS A 1 100 ? 6.969 -34.875 -15.875 1 80.44 100 LYS A C 1
ATOM 815 O O . LYS A 1 100 ? 6.906 -36.031 -16.297 1 80.44 100 LYS A O 1
ATOM 820 N N . GLU A 1 101 ? 7.211 -34 -16.656 1 79 101 GLU A N 1
ATOM 821 C CA . GLU A 1 101 ? 7.473 -34.188 -18.078 1 79 101 GLU A CA 1
ATOM 822 C C . GLU A 1 101 ? 8.766 -34.969 -18.297 1 79 101 GLU A C 1
ATOM 824 O O . GLU A 1 101 ? 8.828 -35.844 -19.156 1 79 101 GLU A O 1
ATOM 829 N N . THR A 1 102 ? 9.773 -34.719 -17.562 1 80.62 102 THR A N 1
ATOM 830 C CA . THR A 1 102 ? 11.055 -35.406 -17.688 1 80.62 102 THR A CA 1
ATOM 831 C C . THR A 1 102 ? 10.914 -36.875 -17.297 1 80.62 102 THR A C 1
ATOM 833 O O . THR A 1 102 ? 11.461 -37.75 -17.969 1 80.62 102 THR A O 1
ATOM 836 N N . VAL A 1 103 ? 10.148 -37.156 -16.266 1 79.56 103 VAL A N 1
ATOM 837 C CA . VAL A 1 103 ? 9.953 -38.531 -15.789 1 79.56 103 VAL A CA 1
ATOM 838 C C . VAL A 1 103 ? 9.164 -39.312 -16.828 1 79.56 103 VAL A C 1
ATOM 840 O O . VAL A 1 103 ? 9.477 -40.469 -17.094 1 79.56 103 VAL A O 1
ATOM 843 N N . ASP A 1 104 ? 8.227 -38.719 -17.438 1 73.44 104 ASP A N 1
ATOM 844 C CA . ASP A 1 104 ? 7.434 -39.375 -18.469 1 73.44 104 ASP A CA 1
ATOM 845 C C . ASP A 1 104 ? 8.273 -39.688 -19.703 1 73.44 104 ASP A C 1
ATOM 847 O O . ASP A 1 104 ? 8.156 -40.75 -20.312 1 73.44 104 ASP A O 1
ATOM 851 N N . ASP A 1 105 ? 9.094 -38.781 -20.109 1 75.94 105 ASP A N 1
ATOM 852 C CA . ASP A 1 105 ? 9.977 -38.969 -21.266 1 75.94 105 ASP A CA 1
ATOM 853 C C . ASP A 1 105 ? 10.977 -40.094 -21 1 75.94 105 ASP A C 1
ATOM 855 O O . ASP A 1 105 ? 11.258 -40.906 -21.891 1 75.94 105 ASP A O 1
ATOM 859 N N . GLU A 1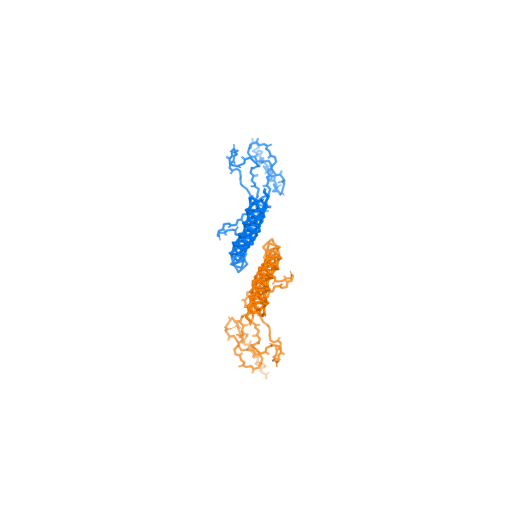 106 ? 11.43 -40.156 -19.781 1 77.12 106 GLU A N 1
ATOM 860 C CA . GLU A 1 106 ? 12.398 -41.188 -19.422 1 77.12 106 GLU A CA 1
ATOM 861 C C . GLU A 1 106 ? 11.742 -42.562 -19.391 1 77.12 106 GLU A C 1
ATOM 863 O O . GLU A 1 106 ? 12.344 -43.531 -19.859 1 77.12 106 GLU A O 1
ATOM 868 N N . ASN A 1 107 ? 10.57 -42.594 -18.938 1 73.38 107 ASN A N 1
ATOM 869 C CA . ASN A 1 107 ? 9.828 -43.844 -18.922 1 73.38 107 ASN A CA 1
ATOM 870 C C . ASN A 1 107 ? 9.5 -44.312 -20.344 1 73.38 107 ASN A C 1
ATOM 872 O O . ASN A 1 107 ? 9.602 -45.531 -20.641 1 73.38 107 ASN A O 1
ATOM 876 N N . ASP A 1 108 ? 9.164 -43.438 -21.125 1 69.69 108 ASP A N 1
ATOM 877 C CA . ASP A 1 108 ? 8.867 -43.781 -22.516 1 69.69 108 ASP A CA 1
ATOM 878 C C . ASP A 1 108 ? 10.117 -44.312 -23.234 1 69.69 108 ASP A C 1
ATOM 880 O O . ASP A 1 108 ? 10.047 -45.281 -23.984 1 69.69 108 ASP A O 1
ATOM 884 N N . ASP A 1 109 ? 11.203 -43.656 -22.938 1 76.75 109 ASP A N 1
ATOM 885 C CA . ASP A 1 109 ? 12.469 -44.094 -23.531 1 76.75 109 ASP A CA 1
ATOM 886 C C . ASP A 1 109 ? 12.875 -45.469 -23.031 1 76.75 109 ASP A C 1
ATOM 888 O O . ASP A 1 109 ? 13.391 -46.281 -23.797 1 76.75 109 ASP A O 1
ATOM 892 N N . GLU A 1 110 ? 12.57 -45.719 -21.766 1 76.69 110 GLU A N 1
ATOM 893 C CA . GLU A 1 110 ? 12.891 -47.031 -21.188 1 76.69 110 GLU A CA 1
ATOM 894 C C . GLU A 1 110 ? 12.016 -48.125 -21.766 1 76.69 110 GLU A C 1
ATOM 896 O O . GLU A 1 110 ? 12.492 -49.219 -22.047 1 76.69 110 GLU A O 1
ATOM 901 N N . ILE A 1 111 ? 10.859 -47.844 -22.094 1 67.12 111 ILE A N 1
ATOM 902 C CA . ILE A 1 111 ? 9.922 -48.781 -22.672 1 67.12 111 ILE A CA 1
ATOM 903 C C . ILE A 1 111 ? 10.32 -49.094 -24.109 1 67.12 111 ILE A C 1
ATOM 905 O O . ILE A 1 111 ? 10.32 -50.25 -24.531 1 67.12 111 ILE A O 1
ATOM 909 N N . VAL A 1 112 ? 10.727 -48.094 -24.75 1 79 112 VAL A N 1
ATOM 910 C CA . VAL A 1 112 ? 11.164 -48.281 -26.125 1 79 112 VAL A CA 1
ATOM 911 C C . VAL A 1 112 ? 12.445 -49.125 -26.156 1 79 112 VAL A C 1
ATOM 913 O O . VAL A 1 112 ? 12.57 -50.031 -26.984 1 79 112 VAL A O 1
ATOM 916 N N . ARG A 1 113 ? 13.336 -48.906 -25.188 1 82.81 113 ARG A N 1
ATOM 917 C CA . ARG A 1 113 ? 14.586 -49.656 -25.125 1 82.81 113 ARG A CA 1
ATOM 918 C C . ARG A 1 113 ? 14.336 -51.125 -24.812 1 82.81 113 ARG A C 1
ATOM 920 O O . ARG A 1 113 ? 14.93 -52 -25.438 1 82.81 113 ARG A O 1
ATOM 927 N N . LYS A 1 114 ? 13.461 -51.406 -23.969 1 75.44 114 LYS A N 1
ATOM 928 C CA . LYS A 1 114 ? 13.133 -52.781 -23.594 1 75.44 114 LYS A CA 1
ATOM 929 C C . LYS A 1 114 ? 12.445 -53.5 -24.734 1 75.44 114 LYS A C 1
ATOM 931 O O . LYS A 1 114 ? 12.703 -54.688 -24.953 1 75.44 114 LYS A O 1
ATOM 936 N N . PHE A 1 115 ? 11.648 -52.75 -25.4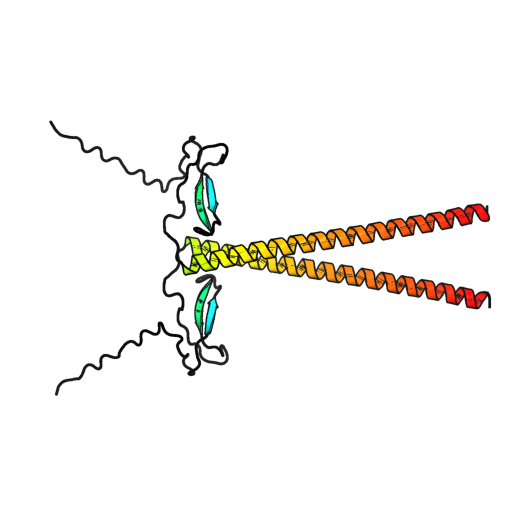22 1 68.69 115 PHE A N 1
ATOM 937 C CA . PHE A 1 115 ? 10.984 -53.312 -26.578 1 68.69 115 PHE A CA 1
ATOM 938 C C . PHE A 1 11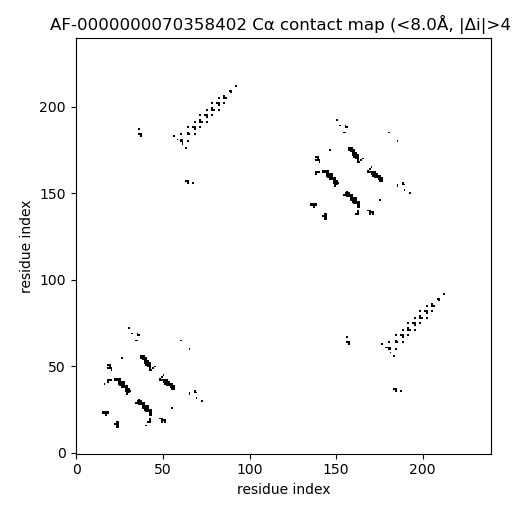5 ? 11.992 -53.656 -27.672 1 68.69 115 PHE A C 1
ATOM 940 O O . PHE A 1 115 ? 11.906 -54.719 -28.312 1 68.69 115 PHE A O 1
ATOM 947 N N . GLU A 1 116 ? 12.961 -52.844 -27.875 1 78.75 116 GLU A N 1
ATOM 948 C CA . GLU A 1 116 ? 13.992 -53.094 -28.875 1 78.75 116 GLU A CA 1
ATOM 949 C C . GLU A 1 116 ? 14.914 -54.25 -28.469 1 78.75 116 GLU A C 1
ATOM 951 O O . GLU A 1 116 ? 15.352 -55.031 -29.312 1 78.75 116 GLU A O 1
ATOM 956 N N . GLU A 1 117 ? 15.125 -54.469 -27.234 1 79.31 117 GLU A N 1
ATOM 957 C CA . GLU A 1 117 ? 15.977 -55.531 -26.734 1 79.31 117 GLU A CA 1
ATOM 958 C C . GLU A 1 117 ? 15.281 -56.875 -26.859 1 79.31 117 GLU A C 1
ATOM 960 O O . GLU A 1 117 ? 15.938 -57.906 -27.094 1 79.31 117 GLU A O 1
ATOM 965 N N . PHE A 1 118 ? 14.016 -56.812 -26.812 1 66.69 118 PHE A N 1
ATOM 966 C CA . PHE A 1 118 ? 13.273 -58.062 -26.828 1 66.69 118 PHE A CA 1
ATOM 967 C C . PHE A 1 118 ? 12.961 -58.5 -28.25 1 66.69 118 PHE A C 1
ATOM 969 O O . PHE A 1 118 ? 12.859 -59.688 -28.547 1 66.69 118 PHE A O 1
ATOM 976 N N . TYR A 1 119 ? 12.828 -57.562 -29.062 1 67.94 119 TYR A N 1
ATOM 977 C CA . TYR A 1 119 ? 12.367 -57.938 -30.406 1 67.94 119 TYR A CA 1
ATOM 978 C C . TYR A 1 119 ? 13.516 -57.844 -31.406 1 67.94 119 TYR A C 1
ATOM 980 O O . TYR A 1 119 ? 13.352 -58.25 -32.562 1 67.94 119 TYR A O 1
ATOM 988 N N . LEU A 1 120 ? 14.648 -57.219 -30.953 1 54.88 120 LEU A N 1
ATOM 989 C CA . LEU A 1 120 ? 15.812 -57.312 -31.828 1 54.88 120 LEU A CA 1
ATOM 990 C C . LEU A 1 120 ? 16.906 -58.156 -31.188 1 54.88 120 LEU A C 1
ATOM 992 O O . LEU A 1 120 ? 17.609 -58.906 -31.891 1 54.88 120 LEU A O 1
ATOM 996 N N . MET B 1 1 ? -40.094 47.969 22.422 1 31.3 1 MET B N 1
ATOM 997 C CA . MET B 1 1 ? -40.344 46.688 21.781 1 31.3 1 MET B CA 1
ATOM 998 C C . MET B 1 1 ? -39.062 45.969 21.453 1 31.3 1 MET B C 1
ATOM 1000 O O . MET B 1 1 ? -38.312 46.375 20.562 1 31.3 1 MET B O 1
ATOM 1004 N N . GLU B 1 2 ? -38.188 45.281 22.406 1 35.56 2 GLU B N 1
ATOM 1005 C CA . GLU B 1 2 ? -36.875 44.719 22.547 1 35.56 2 GLU B CA 1
ATOM 1006 C C . GLU B 1 2 ? -36.719 43.438 21.719 1 35.56 2 GLU B C 1
ATOM 1008 O O . GLU B 1 2 ? -37.5 42.5 21.875 1 35.56 2 GLU B O 1
ATOM 1013 N N . VAL B 1 3 ? -36.188 43.531 20.5 1 38.78 3 VAL B N 1
ATOM 1014 C CA . VAL B 1 3 ? -35.906 42.438 19.547 1 38.78 3 VAL B CA 1
ATOM 1015 C C . VAL B 1 3 ? -34.969 41.438 20.188 1 38.78 3 VAL B C 1
ATOM 1017 O O . VAL B 1 3 ? -33.875 41.781 20.594 1 38.78 3 VAL B O 1
ATOM 1020 N N . ALA B 1 4 ? -35.406 40.344 20.812 1 44.12 4 ALA B N 1
ATOM 1021 C CA . ALA B 1 4 ? -34.688 39.219 21.406 1 44.12 4 ALA B CA 1
ATOM 1022 C C . ALA B 1 4 ? -33.844 38.5 20.359 1 44.12 4 ALA B C 1
ATOM 1024 O O . ALA B 1 4 ? -34.344 38.062 19.344 1 44.12 4 ALA B O 1
ATOM 1025 N N . SER B 1 5 ? -32.594 38.938 20.156 1 33.66 5 SER B N 1
ATOM 1026 C CA . SER B 1 5 ? -31.547 38.281 19.359 1 33.66 5 SER B CA 1
ATOM 1027 C C . SER B 1 5 ? -31.406 36.812 19.75 1 33.66 5 SER B C 1
ATOM 1029 O O . SER B 1 5 ? -31.062 36.5 20.891 1 33.66 5 SER B O 1
ATOM 1031 N N . GLY B 1 6 ? -32.219 35.844 19.344 1 33.09 6 GLY B N 1
ATOM 1032 C CA . GLY B 1 6 ? -32.125 34.406 19.562 1 33.09 6 GLY B CA 1
ATOM 1033 C C . GLY B 1 6 ? -30.75 33.844 19.234 1 33.09 6 GLY B C 1
ATOM 1034 O O . GLY B 1 6 ? -30.281 33.938 18.109 1 33.09 6 GLY B O 1
ATOM 1035 N N . SER B 1 7 ? -29.797 33.812 20.156 1 34.81 7 SER B N 1
ATOM 1036 C CA . SER B 1 7 ? -28.516 33.156 20.156 1 34.81 7 SER B CA 1
ATOM 1037 C C . SER B 1 7 ? -28.625 31.734 19.594 1 34.81 7 SER B C 1
ATOM 1039 O O . SER B 1 7 ? -29.266 30.875 20.203 1 34.81 7 SER B O 1
ATOM 1041 N N . SER B 1 8 ? -28.891 31.516 18.328 1 36.53 8 SER B N 1
ATOM 1042 C CA . SER B 1 8 ? -28.844 30.188 17.75 1 36.53 8 SER B CA 1
ATOM 1043 C C . SER B 1 8 ? -27.578 29.453 18.188 1 36.53 8 SER B C 1
ATOM 1045 O O . SER B 1 8 ? -26.453 29.891 17.906 1 36.53 8 SER B O 1
ATOM 1047 N N . THR B 1 9 ? -27.469 28.781 19.344 1 36.59 9 THR B N 1
ATOM 1048 C CA . THR B 1 9 ? -26.484 27.828 19.844 1 36.59 9 THR B CA 1
ATOM 1049 C C . THR B 1 9 ? -25.953 26.953 18.703 1 36.59 9 THR B C 1
ATOM 1051 O O . THR B 1 9 ? -26.703 26.203 18.078 1 36.59 9 THR B O 1
ATOM 1054 N N . ARG B 1 10 ? -24.969 27.359 17.984 1 36.25 10 ARG B N 1
ATOM 1055 C CA . ARG B 1 10 ? -24.156 26.531 17.109 1 36.25 10 ARG B CA 1
ATOM 1056 C C . ARG B 1 10 ? -23.875 25.172 17.75 1 36.25 10 ARG B C 1
ATOM 1058 O O . ARG B 1 10 ? -23.188 25.094 18.781 1 36.25 10 ARG B O 1
ATOM 1065 N N . ARG B 1 11 ? -24.781 24.234 17.75 1 36.56 11 ARG B N 1
ATOM 1066 C CA . ARG B 1 11 ? -24.516 22.844 18.109 1 36.56 11 ARG B CA 1
ATOM 1067 C C . ARG B 1 11 ? -23.156 22.391 17.562 1 36.56 11 ARG B C 1
ATOM 1069 O O . ARG B 1 11 ? -22.953 22.375 16.344 1 36.56 11 ARG B O 1
ATOM 1076 N N . ARG B 1 12 ? -22.109 22.734 18.125 1 37.84 12 ARG B N 1
ATOM 1077 C CA . ARG B 1 12 ? -20.797 22.109 17.969 1 37.84 12 ARG B CA 1
ATOM 1078 C C . ARG B 1 12 ? -20.922 20.641 17.609 1 37.84 12 ARG B C 1
ATOM 1080 O O . ARG B 1 12 ? -21.375 19.828 18.438 1 37.84 12 ARG B O 1
ATOM 1087 N N . ASN B 1 13 ? -21.391 20.156 16.438 1 38.12 13 ASN B N 1
ATOM 1088 C CA . ASN B 1 13 ? -21.453 18.828 15.844 1 38.12 13 ASN B CA 1
ATOM 1089 C C . ASN B 1 13 ? -20.172 18.047 16.078 1 38.12 13 ASN B C 1
ATOM 1091 O O . ASN B 1 13 ? -19.312 17.969 15.18 1 38.12 13 ASN B O 1
ATOM 1095 N N . SER B 1 14 ? -19.344 18.344 16.984 1 41.41 14 SER B N 1
ATOM 1096 C CA . SER B 1 14 ? -18.188 17.469 17.172 1 41.41 14 SER B CA 1
ATOM 1097 C C . SER B 1 14 ? -18.609 16 17.109 1 41.41 14 SER B C 1
ATOM 1099 O O . SER B 1 14 ? -17.75 15.117 17.234 1 41.41 14 SER B O 1
ATOM 1101 N N . GLY B 1 15 ? -19.688 15.484 17.812 1 48.09 15 GLY B N 1
ATOM 1102 C CA . GLY B 1 15 ? -20.656 14.492 18.25 1 48.09 15 GLY B CA 1
ATOM 1103 C C . GLY B 1 15 ? -21.141 13.602 17.125 1 48.09 15 GLY B C 1
ATOM 1104 O O . GLY B 1 15 ? -21.016 13.953 15.945 1 48.09 15 GLY B O 1
ATOM 1105 N N . ARG B 1 16 ? -21.203 12.164 17.141 1 58.59 16 ARG B N 1
ATOM 1106 C CA . ARG B 1 16 ? -21.734 11.117 16.281 1 58.59 16 ARG B CA 1
ATOM 1107 C C . ARG B 1 16 ? -23.062 11.539 15.641 1 58.59 16 ARG B C 1
ATOM 1109 O O . ARG B 1 16 ? -24.094 11.57 16.312 1 58.59 16 ARG B O 1
ATOM 1116 N N . GLY B 1 17 ? -23.016 12.602 14.836 1 76.75 17 GLY B N 1
ATOM 1117 C CA . GLY B 1 17 ? -24.266 13.258 14.484 1 76.75 17 GLY B CA 1
ATOM 1118 C C . GLY B 1 17 ? -25.125 12.453 13.516 1 76.75 17 GLY B C 1
ATOM 1119 O O . GLY B 1 17 ? -24.734 11.367 13.102 1 76.75 17 GLY B O 1
ATOM 1120 N N . PHE B 1 18 ? -26.25 12.844 13.594 1 91.19 18 PHE B N 1
ATOM 1121 C CA . PHE B 1 18 ? -27.297 12.344 12.727 1 91.19 18 PHE B CA 1
ATOM 1122 C C . PHE B 1 18 ? -27.25 13.016 11.359 1 91.19 18 PHE B C 1
ATOM 1124 O O . PHE B 1 18 ? -26.859 14.18 11.25 1 91.19 18 PHE B O 1
ATOM 1131 N N . CYS B 1 19 ? -27.297 12.172 10.422 1 95 19 CYS B N 1
ATOM 1132 C CA . CYS B 1 19 ? -27.422 12.766 9.094 1 95 19 CYS B CA 1
ATOM 1133 C C . CYS B 1 19 ? -28.766 13.469 8.938 1 95 19 CYS B C 1
ATOM 1135 O O . CYS B 1 19 ? -29.531 13.57 9.898 1 95 19 CYS B O 1
ATOM 1137 N N . ILE B 1 20 ? -29 14.031 7.777 1 93.81 20 ILE B N 1
ATOM 1138 C CA . ILE B 1 20 ? -30.188 14.828 7.508 1 93.81 20 ILE B CA 1
ATOM 1139 C C . ILE B 1 20 ? -31.422 13.945 7.629 1 93.81 20 ILE B C 1
ATOM 1141 O O . ILE B 1 20 ? -32.5 14.414 8.047 1 93.81 20 ILE B O 1
ATOM 1145 N N . CYS B 1 21 ? -31.297 12.641 7.367 1 95 21 CYS B N 1
ATOM 1146 C CA . CYS B 1 21 ? -32.406 11.68 7.41 1 95 21 CYS B CA 1
ATOM 1147 C C . CYS B 1 21 ? -32.688 11.258 8.844 1 95 21 CYS B C 1
ATOM 1149 O O . CYS B 1 21 ? -33.719 10.617 9.102 1 95 21 CYS B O 1
ATOM 1151 N N . GLY B 1 22 ? -31.812 11.57 9.727 1 93.69 22 GLY B N 1
ATOM 1152 C CA . GLY B 1 22 ? -32.062 11.211 11.117 1 93.69 22 GLY B CA 1
ATOM 1153 C C . GLY B 1 22 ? -31.328 9.938 11.531 1 93.69 22 GLY B C 1
ATOM 1154 O O . GLY B 1 22 ? -31.609 9.383 12.602 1 93.69 22 GLY B O 1
ATOM 1155 N N . PHE B 1 23 ? -30.484 9.453 10.719 1 94.5 23 PHE B N 1
ATOM 1156 C CA . PHE B 1 23 ? -29.703 8.266 11.062 1 94.5 23 PHE B CA 1
ATOM 1157 C C . PHE B 1 23 ? -28.328 8.656 11.602 1 94.5 23 PHE B C 1
ATOM 1159 O O . PHE B 1 23 ? -27.812 9.719 11.258 1 94.5 23 PHE B O 1
ATOM 1166 N N . PRO B 1 24 ? -27.844 7.777 12.445 1 94.88 24 PRO B N 1
ATOM 1167 C CA . PRO B 1 24 ? -26.453 8.039 12.859 1 94.88 24 PRO B CA 1
ATOM 1168 C C . PRO B 1 24 ? -25.484 8.07 11.68 1 94.88 24 PRO B C 1
ATOM 1170 O O . PRO B 1 24 ? -25.453 7.129 10.883 1 94.88 24 PRO B O 1
ATOM 1173 N N . ALA B 1 25 ? -24.734 9.125 11.547 1 95.94 25 ALA B N 1
ATOM 1174 C CA . ALA B 1 25 ? -23.797 9.281 10.445 1 95.94 25 ALA B CA 1
ATOM 1175 C C . ALA B 1 25 ? -22.672 8.258 10.531 1 95.94 25 ALA B C 1
ATOM 1177 O O . ALA B 1 25 ? -22.25 7.875 11.625 1 95.94 25 ALA B O 1
ATOM 1178 N N . ARG B 1 26 ? -22.172 7.832 9.414 1 95.44 26 ARG B N 1
ATOM 1179 C CA . ARG B 1 26 ? -21.078 6.867 9.336 1 95.44 26 ARG B CA 1
ATOM 1180 C C . ARG B 1 26 ? -19.766 7.559 9.008 1 95.44 26 ARG B C 1
ATOM 1182 O O . ARG B 1 26 ? -19.719 8.469 8.172 1 95.44 26 ARG B O 1
ATOM 1189 N N . ILE B 1 27 ? -18.75 7.145 9.727 1 95.5 27 ILE B N 1
ATOM 1190 C CA . ILE B 1 27 ? -17.422 7.652 9.406 1 95.5 27 ILE B CA 1
ATOM 1191 C C . ILE B 1 27 ? -16.828 6.844 8.25 1 95.5 27 ILE B C 1
ATOM 1193 O O . ILE B 1 27 ? -16.719 5.617 8.336 1 95.5 27 ILE B O 1
ATOM 1197 N N . THR B 1 28 ? -16.516 7.547 7.195 1 94.62 28 THR B N 1
ATOM 1198 C CA . THR B 1 28 ? -15.93 6.941 6.008 1 94.62 28 THR B CA 1
ATOM 1199 C C . THR B 1 28 ? -14.609 7.621 5.66 1 94.62 28 THR B C 1
ATOM 1201 O O . THR B 1 28 ? -14.43 8.812 5.918 1 94.62 28 THR B O 1
ATOM 1204 N N . GLN B 1 29 ? -13.703 6.816 5.137 1 96 29 GLN B N 1
ATOM 1205 C CA . GLN B 1 29 ? -12.414 7.352 4.707 1 96 29 GLN B CA 1
ATOM 1206 C C . GLN B 1 29 ? -12.391 7.586 3.201 1 96 29 GLN B C 1
ATOM 1208 O O . GLN B 1 29 ? -12.633 6.664 2.42 1 96 29 GLN B O 1
ATOM 1213 N N . GLY B 1 30 ? -12.203 8.82 2.77 1 95.38 30 GLY B N 1
ATOM 1214 C CA . GLY B 1 30 ? -12.141 9.164 1.358 1 95.38 30 GLY B CA 1
ATOM 1215 C C . GLY B 1 30 ? -10.734 9.094 0.786 1 95.38 30 GLY B C 1
ATOM 1216 O O . GLY B 1 30 ? -9.766 9.398 1.475 1 95.38 30 GLY B O 1
ATOM 1217 N N . TRP B 1 31 ? -10.617 8.789 -0.559 1 96.81 31 TRP B N 1
ATOM 1218 C CA . TRP B 1 31 ? -9.312 8.656 -1.203 1 96.81 31 TRP B CA 1
ATOM 1219 C C . TRP B 1 31 ? -9.289 9.406 -2.535 1 96.81 31 TRP B C 1
ATOM 1221 O O . TRP B 1 31 ? -8.727 8.914 -3.516 1 96.81 31 TRP B O 1
ATOM 1231 N N . THR B 1 32 ? -9.93 10.562 -2.533 1 96 32 THR B N 1
ATOM 1232 C CA . THR B 1 32 ? -9.859 11.414 -3.715 1 96 32 THR B CA 1
ATOM 1233 C C . THR B 1 32 ? -8.492 12.078 -3.822 1 96 32 THR B C 1
ATOM 1235 O O . THR B 1 32 ? -7.727 12.094 -2.855 1 96 32 THR B O 1
ATOM 1238 N N . ASP B 1 33 ? -8.164 12.641 -4.918 1 96.69 33 ASP B N 1
ATOM 1239 C CA . ASP B 1 33 ? -6.883 13.32 -5.102 1 96.69 33 ASP B CA 1
ATOM 1240 C C . ASP B 1 33 ? -6.766 14.531 -4.18 1 96.69 33 ASP B C 1
ATOM 1242 O O . ASP B 1 33 ? -5.672 14.875 -3.73 1 96.69 33 ASP B O 1
ATOM 1246 N N . ARG B 1 34 ? -7.793 15.148 -3.914 1 95.5 34 ARG B N 1
ATOM 1247 C CA . ARG B 1 34 ? -7.781 16.375 -3.113 1 95.5 34 ARG B CA 1
ATOM 1248 C C . ARG B 1 34 ? -7.664 16.047 -1.628 1 95.5 34 ARG B C 1
ATOM 1250 O O . ARG B 1 34 ? -7.023 16.797 -0.877 1 95.5 34 ARG B O 1
ATOM 1257 N N . ASN B 1 35 ? -8.273 14.945 -1.169 1 95.81 35 ASN B N 1
ATOM 1258 C CA . ASN B 1 35 ? -8.305 14.609 0.251 1 95.81 35 ASN B CA 1
ATOM 1259 C C . ASN B 1 35 ? -8.023 13.125 0.484 1 95.81 35 ASN B C 1
ATOM 1261 O O . ASN B 1 35 ? -8.875 12.406 1.005 1 95.81 35 ASN B O 1
ATOM 1265 N N . PRO B 1 36 ? -6.84 12.68 0.172 1 97.56 36 PRO B N 1
ATOM 1266 C CA . PRO B 1 36 ? -6.555 11.25 0.332 1 97.56 36 PRO B CA 1
ATOM 1267 C C . PRO B 1 36 ? -6.477 10.828 1.796 1 97.56 36 PRO B C 1
ATOM 1269 O O . PRO B 1 36 ? -5.66 11.352 2.555 1 97.56 36 PRO B O 1
ATOM 1272 N N . GLY B 1 37 ? -7.355 9.914 2.121 1 97.25 37 GLY B N 1
ATOM 1273 C CA . GLY B 1 37 ? -7.266 9.281 3.43 1 97.25 37 GLY B CA 1
ATOM 1274 C C . GLY B 1 37 ? -8.039 10.031 4.504 1 97.25 37 GLY B C 1
ATOM 1275 O O . GLY B 1 37 ? -8.008 9.648 5.676 1 97.25 37 GLY B O 1
ATOM 1276 N N . ARG B 1 38 ? -8.648 11.172 4.148 1 96.88 38 ARG B N 1
ATOM 1277 C CA . ARG B 1 38 ? -9.367 11.969 5.141 1 96.88 38 ARG B CA 1
ATOM 1278 C C . ARG B 1 38 ? -10.719 11.344 5.465 1 96.88 38 ARG B C 1
ATOM 1280 O O . ARG B 1 38 ? -11.414 10.859 4.57 1 96.88 38 ARG B O 1
ATOM 1287 N N . ARG B 1 39 ? -11.062 11.523 6.773 1 96.75 39 ARG B N 1
ATOM 1288 C CA . ARG B 1 39 ? -12.32 10.914 7.191 1 96.75 39 ARG B CA 1
ATOM 1289 C C . ARG B 1 39 ? -13.43 11.953 7.266 1 96.75 39 ARG B C 1
ATOM 1291 O O . ARG B 1 39 ? -13.172 13.125 7.543 1 96.75 39 ARG B O 1
ATOM 1298 N N . PHE B 1 40 ? -14.602 11.406 6.965 1 96.31 40 PHE B N 1
ATOM 1299 C CA . PHE B 1 40 ? -15.773 12.273 7.016 1 96.31 40 PHE B CA 1
ATOM 1300 C C . PHE B 1 40 ? -17 11.5 7.496 1 96.31 40 PHE B C 1
ATOM 1302 O O . PHE B 1 40 ? -17.047 10.273 7.402 1 96.31 40 PHE B O 1
ATOM 1309 N N . TYR B 1 41 ? -17.922 12.219 8.047 1 96.31 41 TYR B N 1
ATOM 1310 C CA . TYR B 1 41 ? 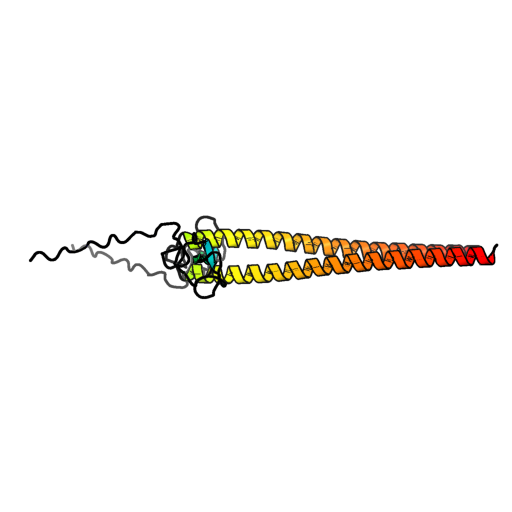-19.25 11.711 8.359 1 96.31 41 TYR B CA 1
ATOM 1311 C C . TYR B 1 41 ? -20.156 11.75 7.133 1 96.31 41 TYR B C 1
ATOM 1313 O O . TYR B 1 41 ? -20.234 12.773 6.445 1 96.31 41 TYR B O 1
ATOM 1321 N N . GLY B 1 42 ? -20.734 10.617 6.867 1 96.06 42 GLY B N 1
ATOM 1322 C CA . GLY B 1 42 ? -21.703 10.547 5.789 1 96.06 42 GLY B CA 1
ATOM 1323 C C . GLY B 1 42 ? -22.938 9.742 6.152 1 96.06 42 GLY B C 1
ATOM 1324 O O . GLY B 1 42 ? -22.969 9.055 7.172 1 96.06 42 GLY B O 1
ATOM 1325 N N . CYS B 1 43 ? -23.922 9.859 5.348 1 96.81 43 CYS B N 1
ATOM 1326 C CA . CYS B 1 43 ? -25.141 9.086 5.52 1 96.81 43 CYS B CA 1
ATOM 1327 C C . CYS B 1 43 ? -24.891 7.602 5.305 1 96.81 43 CYS B C 1
ATOM 1329 O O . CYS B 1 43 ? -24.297 7.203 4.301 1 96.81 43 CYS B O 1
ATOM 1331 N N . PRO B 1 44 ? -25.391 6.82 6.258 1 95.56 44 PRO B N 1
ATOM 1332 C CA . PRO B 1 44 ? -25.156 5.383 6.117 1 95.56 44 PRO B CA 1
ATOM 1333 C C . PRO B 1 44 ? -25.938 4.766 4.957 1 95.56 44 PRO B C 1
ATOM 1335 O O . PRO B 1 44 ? -25.672 3.637 4.551 1 95.56 44 PRO B O 1
ATOM 1338 N N . ARG B 1 45 ? -26.844 5.504 4.398 1 95.88 45 ARG B N 1
ATOM 1339 C CA . ARG B 1 45 ? -27.672 4.992 3.309 1 95.88 45 ARG B CA 1
ATOM 1340 C C . ARG B 1 45 ? -27.281 5.637 1.979 1 95.88 45 ARG B C 1
ATOM 1342 O O . ARG B 1 45 ? -28 5.512 0.99 1 95.88 45 ARG B O 1
ATOM 1349 N N . PHE B 1 46 ? -26.25 6.379 1.959 1 95.5 46 PHE B N 1
ATOM 1350 C CA . PHE B 1 46 ? -25.797 6.984 0.713 1 95.5 46 PHE B CA 1
ATOM 1351 C C . PHE B 1 46 ? -25.516 5.918 -0.337 1 95.5 46 PHE B C 1
ATOM 1353 O O . PHE B 1 46 ? -24.922 4.883 -0.032 1 95.5 46 PHE B O 1
ATOM 1360 N N . PRO B 1 47 ? -25.766 6.141 -1.377 1 94.38 47 PRO B N 1
ATOM 1361 C CA . PRO B 1 47 ? -26.344 7.336 -1.982 1 94.38 47 PRO B CA 1
ATOM 1362 C C . PRO B 1 47 ? -27.875 7.324 -1.954 1 94.38 47 PRO B C 1
ATOM 1364 O O . PRO B 1 47 ? -28.516 8.234 -2.486 1 94.38 47 PRO B O 1
ATOM 1367 N N . ASN B 1 48 ? -28.516 6.289 -1.589 1 96.12 48 ASN B N 1
ATOM 1368 C CA . ASN B 1 48 ? -29.969 6.18 -1.556 1 96.12 48 ASN B CA 1
ATOM 1369 C C . ASN B 1 48 ? -30.562 7.047 -0.453 1 96.12 48 ASN B C 1
ATOM 1371 O O . ASN B 1 48 ? -31.781 7.121 -0.314 1 96.12 48 ASN B O 1
ATOM 1375 N N . GLY B 1 49 ? -29.766 7.691 0.27 1 95.75 49 GLY B N 1
ATOM 1376 C CA . GLY B 1 49 ? -30.188 8.586 1.341 1 95.75 49 GLY B CA 1
ATOM 1377 C C . GLY B 1 49 ? -29.906 10.047 1.043 1 95.75 49 GLY B C 1
ATOM 1378 O O . GLY B 1 49 ? -30.203 10.531 -0.05 1 95.75 49 GLY B O 1
ATOM 1379 N N . CYS B 1 50 ? -29.406 10.695 2.029 1 96.44 50 CYS B N 1
ATOM 1380 C CA . CYS B 1 50 ? -29.156 12.117 1.84 1 96.44 50 CYS B CA 1
ATOM 1381 C C . CYS B 1 50 ? -27.688 12.375 1.545 1 96.44 50 CYS B C 1
ATOM 1383 O O . CYS B 1 50 ? -26.875 11.438 1.521 1 96.44 50 CYS B O 1
ATOM 1385 N N . ASN B 1 51 ? -27.312 13.609 1.165 1 96.06 51 ASN B N 1
ATOM 1386 C CA . ASN B 1 51 ? -25.938 13.977 0.826 1 96.06 51 ASN B CA 1
ATOM 1387 C C . ASN B 1 51 ? -25.234 14.664 1.994 1 96.06 51 ASN B C 1
ATOM 1389 O O . ASN B 1 51 ? -24.422 15.562 1.789 1 96.06 51 ASN B O 1
ATOM 1393 N N . TYR B 1 52 ? -25.656 14.258 3.271 1 95.44 52 TYR B N 1
ATOM 1394 C CA . TYR B 1 52 ? -25.016 14.82 4.449 1 95.44 52 TYR B CA 1
ATOM 1395 C C . TYR B 1 52 ? -23.5 14.578 4.402 1 95.44 52 TYR B C 1
ATOM 1397 O O . TYR B 1 52 ? -23.062 13.477 4.07 1 95.44 52 TYR B O 1
ATOM 1405 N N . PHE B 1 53 ? -22.766 15.664 4.738 1 95.19 53 PHE B N 1
ATOM 1406 C CA . PHE B 1 53 ? -21.297 15.609 4.754 1 95.19 53 PHE B CA 1
ATOM 1407 C C . PHE B 1 53 ? -20.734 16.578 5.789 1 95.19 53 PHE B C 1
ATOM 1409 O O . PHE B 1 53 ? -21.156 17.734 5.871 1 95.19 53 PHE B O 1
ATOM 1416 N N . SER B 1 54 ? -19.875 15.961 6.578 1 94.06 54 SER B N 1
ATOM 1417 C CA . SER B 1 54 ? -19.062 16.766 7.488 1 94.06 54 SER B CA 1
ATOM 1418 C C . SER B 1 54 ? -17.719 16.125 7.754 1 94.06 54 SER B C 1
ATOM 1420 O O . SER B 1 54 ? -17.625 14.914 7.918 1 94.06 54 SER B O 1
ATOM 1422 N N . TRP B 1 55 ? -16.781 17.031 7.848 1 94.19 55 TRP B N 1
ATOM 1423 C CA . TRP B 1 55 ? -15.453 16.469 8.07 1 94.19 55 TRP B CA 1
ATOM 1424 C C . TRP B 1 55 ? -15.344 15.898 9.477 1 94.19 55 TRP B C 1
ATOM 1426 O O . TRP B 1 55 ? -15.766 16.531 10.453 1 94.19 55 TRP B O 1
ATOM 1436 N N . PHE B 1 56 ? -14.906 14.664 9.531 1 94.56 56 PHE B N 1
ATOM 1437 C CA . PHE B 1 56 ? -14.5 14.086 10.805 1 94.56 56 PHE B CA 1
ATOM 1438 C C . PHE B 1 56 ? -13.133 14.617 11.227 1 94.56 56 PHE B C 1
ATOM 1440 O O . PHE B 1 56 ? -12.953 15.031 12.375 1 94.56 56 PHE B O 1
ATOM 1447 N N . ASP B 1 57 ? -12.211 14.523 10.289 1 94.75 57 ASP B N 1
ATOM 1448 C CA . ASP B 1 57 ? -10.914 15.172 10.477 1 94.75 57 ASP B CA 1
ATOM 1449 C C . ASP B 1 57 ? -10.992 16.672 10.156 1 94.75 57 ASP B C 1
ATOM 1451 O O . ASP B 1 57 ? -10.977 17.047 8.984 1 94.75 57 ASP B O 1
ATOM 1455 N N . GLU B 1 58 ? -11 17.516 11.109 1 89.88 58 GLU B N 1
ATOM 1456 C CA . GLU B 1 58 ? -11.344 18.922 10.977 1 89.88 58 GLU B CA 1
ATOM 1457 C C . GLU B 1 58 ? -10.172 19.734 10.438 1 89.88 58 GLU B C 1
ATOM 1459 O O . GLU B 1 58 ? -10.359 20.672 9.656 1 89.88 58 GLU B O 1
ATOM 1464 N N . GLU B 1 59 ? -8.961 19.344 10.734 1 89.56 59 GLU B N 1
ATOM 1465 C CA . GLU B 1 59 ? -7.805 20.109 10.289 1 89.56 59 GLU B CA 1
ATOM 1466 C C . GLU B 1 59 ? -7.402 19.734 8.867 1 89.56 59 GLU B C 1
ATOM 1468 O O . GLU B 1 59 ? -7.559 18.578 8.461 1 89.56 59 GLU B O 1
ATOM 1473 N N . ASP B 1 60 ? -6.93 20.781 8.203 1 90.75 60 ASP B N 1
ATOM 1474 C CA . ASP B 1 60 ? -6.355 20.484 6.891 1 90.75 60 ASP B CA 1
ATOM 1475 C C . ASP B 1 60 ? -5.031 19.75 7.02 1 90.75 60 ASP B C 1
ATOM 1477 O O . ASP B 1 60 ? -4.297 19.938 7.992 1 90.75 60 ASP B O 1
ATOM 1481 N N . GLY B 1 61 ? -4.824 18.906 6.102 1 92.19 61 GLY B N 1
ATOM 1482 C CA . GLY B 1 61 ? -3.561 18.188 6.09 1 92.19 61 GLY B CA 1
ATOM 1483 C C . GLY B 1 61 ? -2.412 19 5.52 1 92.19 61 GLY B C 1
ATOM 1484 O O . GLY B 1 61 ? -2.607 20.125 5.066 1 92.19 61 GLY B O 1
ATOM 1485 N N . THR B 1 62 ? -1.263 18.391 5.668 1 95.38 62 THR B N 1
ATOM 1486 C CA . THR B 1 62 ? -0.081 19.016 5.094 1 95.38 62 THR B CA 1
ATOM 1487 C C . THR B 1 62 ? 0.157 18.531 3.67 1 95.38 62 THR B C 1
ATOM 1489 O O . THR B 1 62 ? -0.252 17.422 3.314 1 95.38 62 THR B O 1
ATOM 1492 N N . ALA B 1 63 ? 0.829 19.359 2.922 1 94.88 63 ALA B N 1
ATOM 1493 C CA . ALA B 1 63 ? 1.025 19.062 1.505 1 94.88 63 ALA B CA 1
ATOM 1494 C C . ALA B 1 63 ? 1.891 17.828 1.321 1 94.88 63 ALA B C 1
ATOM 1496 O O . ALA B 1 63 ? 1.625 17 0.443 1 94.88 63 ALA B O 1
ATOM 1497 N N . TRP B 1 64 ? 2.938 17.797 2.016 1 96.62 64 TRP B N 1
ATOM 1498 C CA . TRP B 1 64 ? 3.852 16.688 1.792 1 96.62 64 TRP B CA 1
ATOM 1499 C C . TRP B 1 64 ? 3.215 15.359 2.215 1 96.62 64 TRP B C 1
ATOM 1501 O O . TRP B 1 64 ? 3.404 14.336 1.559 1 96.62 64 TRP B O 1
ATOM 1511 N N . GLN B 1 65 ? 2.494 15.297 3.295 1 97.75 65 GLN B N 1
ATOM 1512 C CA . GLN B 1 65 ? 1.794 14.07 3.668 1 97.75 65 GLN B CA 1
ATOM 1513 C C . GLN B 1 65 ? 0.735 13.703 2.631 1 97.75 65 GLN B C 1
ATOM 1515 O O . GLN B 1 65 ? 0.517 12.523 2.35 1 97.75 65 GLN B O 1
ATOM 1520 N N . LYS B 1 66 ? 0.075 14.719 2.125 1 97.56 66 LYS B N 1
ATOM 1521 C CA . LYS B 1 66 ? -0.908 14.477 1.071 1 97.56 66 LYS B CA 1
ATOM 1522 C C . LYS B 1 66 ? -0.276 13.766 -0.12 1 97.56 66 LYS B C 1
ATOM 1524 O O . LYS B 1 66 ? -0.808 12.766 -0.605 1 97.56 66 LYS B O 1
ATOM 1529 N N . GLN B 1 67 ? 0.806 14.305 -0.525 1 97.75 67 GLN B N 1
ATOM 1530 C CA . GLN B 1 67 ? 1.483 13.703 -1.669 1 97.75 67 GLN B CA 1
ATOM 1531 C C . GLN B 1 67 ? 1.904 12.266 -1.366 1 97.75 67 GLN B C 1
ATOM 1533 O O . GLN B 1 67 ? 1.749 11.375 -2.207 1 97.75 67 GLN B O 1
ATOM 1538 N N . THR B 1 68 ? 2.438 12.07 -0.203 1 98.31 68 THR B N 1
ATOM 1539 C CA . THR B 1 68 ? 2.861 10.734 0.194 1 98.31 68 THR B CA 1
ATOM 1540 C C . THR B 1 68 ? 1.673 9.773 0.224 1 98.31 68 THR B C 1
ATOM 1542 O O . THR B 1 68 ? 1.793 8.617 -0.175 1 98.31 68 THR B O 1
ATOM 1545 N N . LEU B 1 69 ? 0.564 10.227 0.692 1 98.62 69 LEU B N 1
ATOM 1546 C CA . LEU B 1 69 ? -0.636 9.398 0.731 1 98.62 69 LEU B CA 1
ATOM 1547 C C . LEU B 1 69 ? -1.105 9.055 -0.678 1 98.62 69 LEU B C 1
ATOM 1549 O O . LEU B 1 69 ? -1.558 7.938 -0.93 1 98.62 69 LEU B O 1
ATOM 1553 N N . LEU B 1 70 ? -1.008 10.008 -1.573 1 98.69 70 LEU B N 1
ATOM 1554 C CA . LEU B 1 70 ? -1.353 9.727 -2.963 1 98.69 70 LEU B CA 1
ATOM 1555 C C . LEU B 1 70 ? -0.441 8.656 -3.545 1 98.69 70 LEU B C 1
ATOM 1557 O O . LEU B 1 70 ? -0.91 7.73 -4.215 1 98.69 70 LEU B O 1
ATOM 1561 N N . ASP B 1 71 ? 0.799 8.75 -3.262 1 98.69 71 ASP B N 1
ATOM 1562 C CA . ASP B 1 71 ? 1.754 7.746 -3.732 1 98.69 71 ASP B CA 1
ATOM 1563 C C . ASP B 1 71 ? 1.44 6.371 -3.148 1 98.69 71 ASP B C 1
ATOM 1565 O O . ASP B 1 71 ? 1.491 5.363 -3.859 1 98.69 71 ASP B O 1
ATOM 1569 N N . ALA B 1 72 ? 1.147 6.383 -1.908 1 98.62 72 ALA B N 1
ATOM 1570 C CA . ALA B 1 72 ? 0.837 5.125 -1.231 1 98.62 72 ALA B CA 1
ATOM 1571 C C . ALA B 1 72 ? -0.426 4.492 -1.806 1 98.62 72 ALA B C 1
ATOM 1573 O O . ALA B 1 72 ? -0.468 3.281 -2.041 1 98.62 72 ALA B O 1
ATOM 1574 N N . ARG B 1 73 ? -1.42 5.277 -1.949 1 98.56 73 ARG B N 1
ATOM 1575 C CA . ARG B 1 73 ? -2.658 4.789 -2.549 1 98.56 73 ARG B CA 1
ATOM 1576 C C . ARG B 1 73 ? -2.389 4.117 -3.893 1 98.56 73 ARG B C 1
ATOM 1578 O O . ARG B 1 73 ? -2.881 3.02 -4.152 1 98.56 73 ARG B O 1
ATOM 1585 N N . ASP B 1 74 ? -1.638 4.785 -4.742 1 98.69 74 ASP B N 1
ATOM 1586 C CA . ASP B 1 74 ? -1.336 4.258 -6.07 1 98.69 74 ASP B CA 1
ATOM 1587 C C . ASP B 1 74 ? -0.564 2.943 -5.973 1 98.69 74 ASP B C 1
ATOM 1589 O O . ASP B 1 74 ? -0.812 2.014 -6.746 1 98.69 74 ASP B O 1
ATOM 1593 N N . GLU B 1 75 ? 0.355 2.912 -5.082 1 98.88 75 GLU B N 1
ATOM 1594 C CA . GLU B 1 75 ? 1.119 1.683 -4.887 1 98.88 75 GLU B CA 1
ATOM 1595 C C . GLU B 1 75 ? 0.219 0.542 -4.418 1 98.88 75 GLU B C 1
ATOM 1597 O O . GLU B 1 75 ? 0.358 -0.593 -4.879 1 98.88 75 GLU B O 1
ATOM 1602 N N . ILE B 1 76 ? -0.659 0.833 -3.529 1 98.81 76 ILE B N 1
ATOM 1603 C CA . ILE B 1 76 ? -1.593 -0.17 -3.027 1 98.81 76 ILE B CA 1
ATOM 1604 C C . ILE B 1 76 ? -2.471 -0.673 -4.172 1 98.81 76 ILE B C 1
ATOM 1606 O O . ILE B 1 76 ? -2.705 -1.878 -4.297 1 98.81 76 ILE B O 1
ATOM 1610 N N . TRP B 1 77 ? -2.895 0.171 -5.012 1 98.75 77 TRP B N 1
ATOM 1611 C CA . TRP B 1 77 ? -3.701 -0.215 -6.164 1 98.75 77 TRP B CA 1
ATOM 1612 C C . TRP B 1 77 ? -2.914 -1.131 -7.098 1 98.75 77 TRP B C 1
ATOM 1614 O O . TRP B 1 77 ? -3.439 -2.139 -7.578 1 98.75 77 TRP B O 1
ATOM 1624 N N . GLU B 1 78 ? -1.735 -0.735 -7.336 1 98.81 78 GLU B N 1
ATOM 1625 C CA . GLU B 1 78 ? -0.897 -1.535 -8.227 1 98.81 78 GLU B CA 1
ATOM 1626 C C . GLU B 1 78 ? -0.655 -2.928 -7.648 1 98.81 78 GLU B C 1
ATOM 1628 O O . GLU B 1 78 ? -0.764 -3.928 -8.359 1 98.81 78 GLU B O 1
ATOM 1633 N N . LYS B 1 79 ? -0.366 -2.947 -6.406 1 98.94 79 LYS B N 1
ATOM 1634 C CA . LYS B 1 79 ? -0.083 -4.242 -5.793 1 98.94 79 LYS B CA 1
ATOM 1635 C C . LYS B 1 79 ? -1.34 -5.105 -5.727 1 98.94 79 LYS B C 1
ATOM 1637 O O . LYS B 1 79 ? -1.267 -6.328 -5.863 1 98.94 79 LYS B O 1
ATOM 1642 N N . THR B 1 80 ? -2.441 -4.492 -5.52 1 98.88 80 THR B N 1
ATOM 1643 C CA . THR B 1 80 ? -3.703 -5.223 -5.582 1 98.88 80 THR B CA 1
ATOM 1644 C C . THR B 1 80 ? -3.898 -5.848 -6.961 1 98.88 80 THR B C 1
ATOM 1646 O O . THR B 1 80 ? -4.266 -7.02 -7.07 1 98.88 80 THR B O 1
ATOM 1649 N N . ARG B 1 81 ? -3.643 -5.098 -7.965 1 98.88 81 ARG B N 1
ATOM 1650 C CA . ARG B 1 81 ? -3.75 -5.602 -9.328 1 98.88 81 ARG B CA 1
ATOM 1651 C C . ARG B 1 81 ? -2.807 -6.777 -9.555 1 98.88 81 ARG B C 1
ATOM 1653 O O . ARG B 1 81 ? -3.199 -7.789 -10.141 1 98.88 81 ARG B O 1
ATOM 1660 N N . VAL B 1 82 ? -1.615 -6.637 -9.133 1 98.94 82 VAL B N 1
ATOM 1661 C CA . VAL B 1 82 ? -0.608 -7.68 -9.305 1 98.94 82 VAL B CA 1
ATOM 1662 C C . VAL B 1 82 ? -1.047 -8.945 -8.578 1 98.94 82 VAL B C 1
ATOM 1664 O O . VAL B 1 82 ? -0.903 -10.055 -9.109 1 98.94 82 VAL B O 1
ATOM 1667 N N . ILE B 1 83 ? -1.593 -8.75 -7.395 1 98.88 83 ILE B N 1
ATOM 1668 C CA . ILE B 1 83 ? -2.057 -9.898 -6.613 1 98.88 83 ILE B CA 1
ATOM 1669 C C . ILE B 1 83 ? -3.184 -10.609 -7.359 1 98.88 83 ILE B C 1
ATOM 1671 O O . ILE B 1 83 ? -3.201 -11.836 -7.441 1 98.88 83 ILE B O 1
ATOM 1675 N N . GLU B 1 84 ? -4.059 -9.883 -7.883 1 98.88 84 GLU B N 1
ATOM 1676 C CA . GLU B 1 84 ? -5.148 -10.461 -8.664 1 98.88 84 GLU B CA 1
ATOM 1677 C C . GLU B 1 84 ? -4.617 -11.234 -9.867 1 98.88 84 GLU B C 1
ATOM 1679 O O . GLU B 1 84 ? -5.078 -12.336 -10.156 1 98.88 84 GLU B O 1
ATOM 1684 N N . GLN B 1 85 ? -3.646 -10.711 -10.578 1 98.81 85 GLN B N 1
ATOM 1685 C CA . GLN B 1 85 ? -3.055 -11.352 -11.75 1 98.81 85 GLN B CA 1
ATOM 1686 C C . GLN B 1 85 ? -2.354 -12.648 -11.367 1 98.81 85 GLN B C 1
ATOM 1688 O O . GLN B 1 85 ? -2.502 -13.664 -12.047 1 98.81 85 GLN B O 1
ATOM 1693 N N . LEU B 1 86 ? -1.648 -12.602 -10.281 1 98.69 86 LEU B N 1
ATOM 1694 C CA . LEU B 1 86 ? -0.932 -13.789 -9.836 1 98.69 86 LEU B CA 1
ATOM 1695 C C . LEU B 1 86 ? -1.906 -14.883 -9.414 1 98.69 86 LEU B C 1
ATOM 1697 O O . LEU B 1 86 ? -1.677 -16.062 -9.68 1 98.69 86 LEU B O 1
ATOM 1701 N N . THR B 1 87 ? -2.93 -14.508 -8.742 1 98.69 87 THR B N 1
ATOM 1702 C CA . THR B 1 87 ? -3.955 -15.453 -8.312 1 98.69 87 THR B CA 1
ATOM 1703 C C . THR B 1 87 ? -4.629 -16.109 -9.523 1 98.69 87 THR B C 1
ATOM 1705 O O . THR B 1 87 ? -4.883 -17.312 -9.523 1 98.69 87 THR B O 1
ATOM 1708 N N . GLN B 1 88 ? -4.883 -15.336 -10.562 1 98.56 88 GLN B N 1
ATOM 1709 C CA . GLN B 1 88 ? -5.469 -15.859 -11.789 1 98.56 88 GLN B CA 1
ATOM 1710 C C . GLN B 1 88 ? -4.523 -16.844 -12.469 1 98.56 88 GLN B C 1
ATOM 1712 O O . GLN B 1 88 ? -4.965 -17.875 -12.992 1 98.56 88 GLN B O 1
ATOM 1717 N N . THR B 1 89 ? -3.266 -16.5 -12.492 1 98.25 89 THR B N 1
ATOM 1718 C CA . THR B 1 89 ? -2.258 -17.375 -13.078 1 98.25 89 THR B CA 1
ATOM 1719 C C . THR B 1 89 ? -2.223 -18.719 -12.359 1 98.25 89 THR B C 1
ATOM 1721 O O . THR B 1 89 ? -2.156 -19.766 -13 1 98.25 89 THR B O 1
ATOM 1724 N N . ILE B 1 90 ? -2.316 -18.656 -11.086 1 97.81 90 ILE B N 1
ATOM 1725 C CA . ILE B 1 90 ? -2.285 -19.891 -10.289 1 97.81 90 ILE B CA 1
ATOM 1726 C C . ILE B 1 90 ? -3.529 -20.719 -10.586 1 97.81 90 ILE B C 1
ATOM 1728 O O . ILE B 1 90 ? -3.439 -21.938 -10.75 1 97.81 90 ILE B O 1
ATOM 1732 N N . SER B 1 91 ? -4.641 -20.078 -10.641 1 97.62 91 SER B N 1
ATOM 1733 C CA . SER B 1 91 ? -5.887 -20.766 -10.969 1 97.62 91 SER B CA 1
ATOM 1734 C C . SER B 1 91 ? -5.812 -21.422 -12.336 1 97.62 91 SER B C 1
ATOM 1736 O O . SER B 1 91 ? -6.258 -22.562 -12.5 1 97.62 91 SER B O 1
ATOM 1738 N N . GLU B 1 92 ? -5.23 -20.781 -13.328 1 95.94 92 GLU B N 1
ATOM 1739 C CA . GLU B 1 92 ? -5.074 -21.312 -14.672 1 95.94 92 GLU B CA 1
ATOM 1740 C C . GLU B 1 92 ? -4.133 -22.516 -14.68 1 95.94 92 GLU B C 1
ATOM 1742 O O . GLU B 1 92 ? -4.387 -23.5 -15.367 1 95.94 92 GLU B O 1
ATOM 1747 N N . MET B 1 93 ? -3.076 -22.453 -13.859 1 94.06 93 MET B N 1
ATOM 1748 C CA . MET B 1 93 ? -2.133 -23.562 -13.773 1 94.06 93 MET B CA 1
ATOM 1749 C C . MET B 1 93 ? -2.783 -24.781 -13.125 1 94.06 93 MET B C 1
ATOM 1751 O O . MET B 1 93 ? -2.564 -25.906 -13.562 1 94.06 93 MET B O 1
ATOM 1755 N N . LYS B 1 94 ? -3.611 -24.547 -12.203 1 93.5 94 LYS B N 1
ATOM 1756 C CA . LYS B 1 94 ? -4.328 -25.641 -11.547 1 93.5 94 LYS B CA 1
ATOM 1757 C C . LYS B 1 94 ? -5.324 -26.297 -12.492 1 93.5 94 LYS B C 1
ATOM 1759 O O . LYS B 1 94 ? -5.422 -27.531 -12.547 1 93.5 94 LYS B O 1
ATOM 1764 N N . SER B 1 95 ? -5.977 -25.547 -13.281 1 92.31 95 SER B N 1
ATOM 1765 C CA . SER B 1 95 ? -6.953 -26.047 -14.242 1 92.31 95 SER B CA 1
ATOM 1766 C C . SER B 1 95 ? -6.277 -26.859 -15.344 1 92.31 95 SER B C 1
ATOM 1768 O O . SER B 1 95 ? -6.789 -27.906 -15.758 1 92.31 95 SER B O 1
ATOM 1770 N N . ASN B 1 96 ? -5.105 -26.391 -15.75 1 87.56 96 ASN B N 1
ATOM 1771 C CA . ASN B 1 96 ? -4.363 -27.109 -16.781 1 87.56 96 ASN B CA 1
ATOM 1772 C C . ASN B 1 96 ? -3.844 -28.453 -16.281 1 87.56 96 ASN B C 1
ATOM 1774 O O . ASN B 1 96 ? -3.836 -29.438 -17.016 1 87.56 96 ASN B O 1
ATOM 1778 N N . PHE B 1 97 ? -3.43 -28.547 -15.109 1 84.31 97 PHE B N 1
ATOM 1779 C CA . PHE B 1 97 ? -2.975 -29.812 -14.523 1 84.31 97 PHE B CA 1
ATOM 1780 C C . PHE B 1 97 ? -4.133 -30.781 -14.375 1 84.31 97 PHE B C 1
ATOM 1782 O O . PHE B 1 97 ? -3.98 -31.984 -14.633 1 84.31 97 PHE B O 1
ATOM 1789 N N . GLU B 1 98 ? -5.262 -30.281 -13.992 1 83.94 98 GLU B N 1
ATOM 1790 C CA . GLU B 1 98 ? -6.441 -31.125 -13.828 1 83.94 98 GLU B CA 1
ATOM 1791 C C . GLU B 1 98 ? -6.918 -31.672 -15.172 1 83.94 98 GLU B C 1
ATOM 1793 O O . GLU B 1 98 ? -7.309 -32.844 -15.273 1 83.94 98 GLU B O 1
ATOM 1798 N N . ASN B 1 99 ? -6.891 -30.875 -16.125 1 85.38 99 ASN B N 1
ATOM 1799 C CA . ASN B 1 99 ? -7.301 -31.312 -17.469 1 85.38 99 ASN B CA 1
ATOM 1800 C C . ASN B 1 99 ? -6.332 -32.344 -18.047 1 85.38 99 ASN B C 1
ATOM 1802 O O . ASN B 1 99 ? -6.75 -33.312 -18.672 1 85.38 99 ASN B O 1
ATOM 1806 N N . LYS B 1 100 ? -5.082 -32.188 -17.781 1 80.31 100 LYS B N 1
ATOM 1807 C CA . LYS B 1 100 ? -4.098 -33.156 -18.281 1 80.31 100 LYS B CA 1
ATOM 1808 C C . LYS B 1 100 ? -4.242 -34.5 -17.562 1 80.31 100 LYS B C 1
ATOM 1810 O O . LYS B 1 100 ? -4.102 -35.531 -18.188 1 80.31 100 LYS B O 1
ATOM 1815 N N . GLU B 1 101 ? -4.527 -34.562 -16.406 1 79 101 GLU B N 1
ATOM 1816 C CA . GLU B 1 101 ? -4.738 -35.781 -15.664 1 79 101 GLU B CA 1
ATOM 1817 C C . GLU B 1 101 ? -5.973 -36.531 -16.172 1 79 101 GLU B C 1
ATOM 1819 O O . GLU B 1 101 ? -5.957 -37.75 -16.297 1 79 101 GLU B O 1
ATOM 1824 N N . THR B 1 102 ? -7.008 -35.844 -16.453 1 80.94 102 THR B N 1
ATOM 1825 C CA . THR B 1 102 ? -8.234 -36.469 -16.953 1 80.94 102 THR B CA 1
ATOM 1826 C C . THR B 1 102 ? -8.016 -37.062 -18.328 1 80.94 102 THR B C 1
ATOM 1828 O O . THR B 1 102 ? -8.484 -38.188 -18.609 1 80.94 102 THR B O 1
ATOM 1831 N N . VAL B 1 103 ? -7.281 -36.406 -19.172 1 79.81 103 VAL B N 1
ATOM 1832 C CA . VAL B 1 103 ? -7.012 -36.875 -20.531 1 79.81 103 VAL B CA 1
ATOM 1833 C C . VAL B 1 103 ? -6.148 -38.156 -20.469 1 79.81 103 VAL B C 1
ATOM 1835 O O . VAL B 1 103 ? -6.383 -39.094 -21.219 1 79.81 103 VAL B O 1
ATOM 1838 N N . ASP B 1 104 ? -5.234 -38.188 -19.609 1 73.5 104 ASP B N 1
ATOM 1839 C CA . ASP B 1 104 ?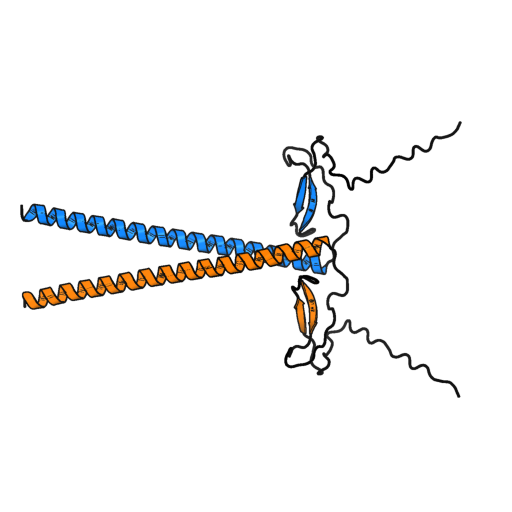 -4.371 -39.375 -19.453 1 73.5 104 ASP B CA 1
ATOM 1840 C C . ASP B 1 104 ? -5.156 -40.562 -18.922 1 73.5 104 ASP B C 1
ATOM 1842 O O . ASP B 1 104 ? -4.961 -41.688 -19.375 1 73.5 104 ASP B O 1
ATOM 1846 N N . ASP B 1 105 ? -6.031 -40.344 -18 1 75.75 105 ASP B N 1
ATOM 1847 C CA . ASP B 1 105 ? -6.863 -41.406 -17.453 1 75.75 105 ASP B CA 1
ATOM 1848 C C . ASP B 1 105 ? -7.805 -41.969 -18.516 1 75.75 105 ASP B C 1
ATOM 1850 O O . ASP B 1 105 ? -8.008 -43.188 -18.594 1 75.75 105 ASP B O 1
ATOM 1854 N N . GLU B 1 106 ? -8.289 -41.094 -19.328 1 76.75 106 GLU B N 1
ATOM 1855 C CA . GLU B 1 106 ? -9.203 -41.5 -20.375 1 76.75 106 GLU B CA 1
ATOM 1856 C C . GLU B 1 106 ? -8.477 -42.344 -21.453 1 76.75 106 GLU B C 1
ATOM 1858 O O . GLU B 1 106 ? -9 -43.344 -21.938 1 76.75 106 GLU B O 1
ATOM 1863 N N . ASN B 1 107 ? -7.32 -41.906 -21.734 1 72.75 107 ASN B N 1
ATOM 1864 C CA . ASN B 1 107 ? -6.512 -42.656 -22.703 1 72.75 107 ASN B CA 1
ATOM 1865 C C . ASN B 1 107 ? -6.109 -44.031 -22.172 1 72.75 107 ASN B C 1
ATOM 1867 O O . ASN B 1 107 ? -6.141 -45 -22.906 1 72.75 107 ASN B O 1
ATOM 1871 N N . ASP B 1 108 ? -5.793 -44.062 -20.984 1 69.44 108 ASP B N 1
ATOM 1872 C CA . ASP B 1 108 ? -5.438 -45.344 -20.359 1 69.44 108 ASP B CA 1
ATOM 1873 C C . ASP B 1 108 ? -6.629 -46.312 -20.344 1 69.44 108 ASP B C 1
ATOM 1875 O O . ASP B 1 108 ? -6.477 -47.5 -20.641 1 69.44 108 ASP B O 1
ATOM 1879 N N . ASP B 1 109 ? -7.746 -45.75 -20.078 1 76.25 109 ASP B N 1
ATOM 1880 C CA . ASP B 1 109 ? -8.969 -46.531 -20.062 1 76.25 109 ASP B CA 1
ATOM 1881 C C . ASP B 1 109 ? -9.305 -47.031 -21.469 1 76.25 109 ASP B C 1
ATOM 1883 O O . ASP B 1 109 ? -9.758 -48.188 -21.641 1 76.25 109 ASP B O 1
ATOM 1887 N N . GLU B 1 110 ? -9.031 -46.188 -22.438 1 76.25 110 GLU B N 1
ATOM 1888 C CA . GLU B 1 110 ? -9.297 -46.562 -23.828 1 76.25 110 GLU B CA 1
ATOM 1889 C C . GLU B 1 110 ? -8.344 -47.656 -24.281 1 76.25 110 GLU B C 1
ATOM 1891 O O . GLU B 1 110 ? -8.75 -48.594 -24.984 1 76.25 110 GLU B O 1
ATOM 1896 N N . ILE B 1 111 ? -7.207 -47.656 -23.844 1 66.94 111 ILE B N 1
ATOM 1897 C CA . ILE B 1 111 ? -6.199 -48.656 -24.203 1 66.94 111 ILE B CA 1
ATOM 1898 C C . ILE B 1 111 ? -6.539 -50 -23.547 1 66.94 111 ILE B C 1
ATOM 1900 O O . ILE B 1 111 ? -6.465 -51.031 -24.172 1 66.94 111 ILE B O 1
ATOM 1904 N N . VAL B 1 112 ? -6.98 -49.906 -22.391 1 78.38 112 VAL B N 1
ATOM 1905 C CA . VAL B 1 112 ? -7.367 -51.094 -21.656 1 78.38 112 VAL B CA 1
ATOM 1906 C C . VAL B 1 112 ? -8.594 -51.719 -22.312 1 78.38 112 VAL B C 1
ATOM 1908 O O . VAL B 1 112 ? -8.648 -52.938 -22.516 1 78.38 112 VAL B O 1
ATOM 1911 N N . ARG B 1 113 ? -9.531 -50.906 -22.797 1 82.38 113 ARG B N 1
ATOM 1912 C CA . ARG B 1 113 ? -10.742 -51.375 -23.453 1 82.38 113 ARG B CA 1
ATOM 1913 C C . ARG B 1 113 ? -10.422 -52.062 -24.781 1 82.38 113 ARG B C 1
ATOM 1915 O O . ARG B 1 113 ? -10.945 -53.125 -25.094 1 82.38 113 ARG B O 1
ATOM 1922 N N . LYS B 1 114 ? -9.547 -51.5 -25.5 1 75.44 114 LYS B N 1
ATOM 1923 C CA . LYS B 1 114 ? -9.148 -52.031 -26.797 1 75.44 114 LYS B CA 1
ATOM 1924 C C . LYS B 1 114 ? -8.391 -53.344 -26.641 1 75.44 114 LYS B C 1
ATOM 1926 O O . LYS B 1 114 ? -8.57 -54.281 -27.422 1 75.44 114 LYS B O 1
ATOM 1931 N N . PHE B 1 115 ? -7.609 -53.375 -25.609 1 69 115 PHE B N 1
ATOM 1932 C CA . PHE B 1 115 ? -6.883 -54.625 -25.312 1 69 115 PHE B CA 1
ATOM 1933 C C . PHE B 1 115 ? -7.84 -55.719 -24.906 1 69 115 PHE B C 1
ATOM 1935 O O . PHE B 1 115 ? -7.68 -56.875 -25.328 1 69 115 PHE B O 1
ATOM 1942 N N . GLU B 1 116 ? -8.859 -55.438 -24.203 1 77.62 116 GLU B N 1
ATOM 1943 C CA . GLU B 1 116 ? -9.852 -56.406 -23.766 1 77.62 116 GLU B CA 1
ATOM 1944 C C . GLU B 1 116 ? -10.719 -56.844 -24.938 1 77.62 116 GLU B C 1
ATOM 1946 O O . GLU B 1 116 ? -11.086 -58.031 -25.031 1 77.62 116 GLU B O 1
ATOM 1951 N N . GLU B 1 117 ? -10.945 -56.062 -25.891 1 79.31 117 GLU B N 1
ATOM 1952 C CA . GLU B 1 117 ? -11.75 -56.375 -27.062 1 79.31 117 GLU B CA 1
ATOM 1953 C C . GLU B 1 117 ? -10.984 -57.281 -28.016 1 79.31 117 GLU B C 1
ATOM 1955 O O . GLU B 1 117 ? -11.578 -58.156 -28.688 1 79.31 117 GLU B O 1
ATOM 1960 N N . PHE B 1 118 ? -9.734 -57.125 -27.984 1 67.06 118 PHE B N 1
ATOM 1961 C CA . PHE B 1 118 ? -8.922 -57.875 -28.938 1 67.06 118 PHE B CA 1
ATOM 1962 C C . PHE B 1 118 ? -8.539 -59.219 -28.359 1 67.06 118 PHE B C 1
ATOM 1964 O O . PHE B 1 118 ? -8.367 -60.188 -29.109 1 67.06 118 PHE B O 1
ATOM 1971 N N . TYR B 1 119 ? -8.445 -59.281 -27.125 1 67.75 119 TYR B N 1
ATOM 1972 C CA . TYR B 1 119 ? -7.93 -60.531 -26.562 1 67.75 119 TYR B CA 1
ATOM 1973 C C . TYR B 1 119 ? -9.039 -61.312 -25.906 1 67.75 119 TYR B C 1
ATOM 1975 O O . TYR B 1 119 ? -8.836 -62.469 -25.516 1 67.75 119 TYR B O 1
ATOM 1983 N N . LEU B 1 120 ? -10.234 -60.625 -25.719 1 54.25 120 LEU B N 1
ATOM 1984 C CA . LEU B 1 120 ? -11.359 -61.438 -25.266 1 54.25 120 LEU B CA 1
ATOM 1985 C C . LEU B 1 120 ? -12.438 -61.531 -26.344 1 54.25 120 LEU B C 1
ATOM 1987 O O . LEU B 1 120 ? -13.078 -62.562 -26.5 1 54.25 120 LEU B O 1
#

Sequence (240 aa):
MEVASGSSTRRRNSGRGFCICGFPARITQGWTDRNPGRRFYGCPRFPNGCNYFSWFDEEDGTAWQKQTLLDARDEIWEKTRVIEQLTQTISEMKSNFENKETVDDENDDEIVRKFEEFYLMEVASGSSTRRRNSGRGFCICGFPARITQGWTDRNPGRRFYGCPRFPNGCNYFSWFDEEDGTAWQKQTLLDARDEIWEKTRVIEQLTQTISEMKSNFENKETVDDENDDEIVRKFEEFYL

Solvent-accessible surface area (backbone atoms only — not comparable to full-atom values): 14010 Å² total; per-residue (Å²): 139,84,81,79,78,76,77,74,75,74,74,75,68,89,57,87,41,56,25,87,83,65,44,67,35,34,82,43,71,37,74,47,92,90,45,50,59,42,38,25,31,26,33,74,48,52,79,85,49,53,88,39,75,44,68,62,56,78,70,80,74,40,70,68,60,47,52,46,40,49,53,48,53,52,50,44,52,50,49,51,52,51,44,52,52,49,54,50,51,48,52,52,52,52,51,52,54,53,52,52,53,52,5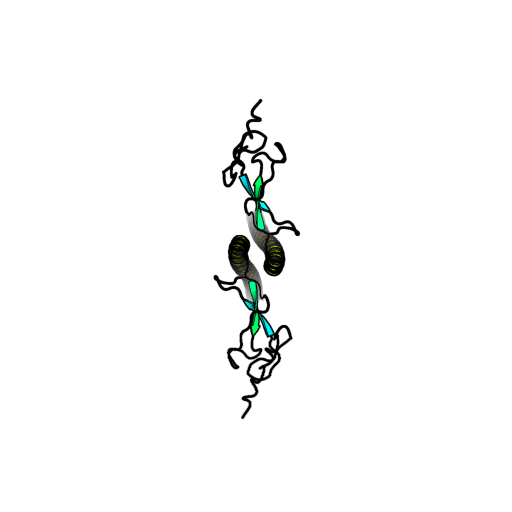3,52,53,50,50,51,51,49,51,51,50,52,50,48,64,71,74,100,139,83,81,78,79,76,77,75,75,76,74,77,72,84,61,90,40,57,26,85,82,66,43,67,36,35,81,44,72,37,74,47,93,89,47,48,60,43,36,25,33,27,34,75,49,51,81,84,49,50,87,40,74,43,68,63,56,77,68,78,74,40,67,66,60,45,52,44,39,51,52,47,51,52,49,46,52,51,48,50,51,50,42,52,52,49,52,50,51,48,52,52,53,52,51,52,53,52,51,52,53,53,53,52,52,50,50,52,50,49,51,53,49,54,52,48,64,71,75,100

Nearest PDB structures (foldseek):
  7jl5-assembly1_A  TM=8.030E-01  e=2.591E-01  Homo sapiens
  6baq-assembly2_B  TM=2.961E-01  e=6.400E+00  Mus musculus
  6baq-assembly2_B  TM=2.959E-01  e=6.346E+00  Mus musculus

pLDDT: mean 84.17, std 20.15, range [31.12, 98.94]

Foldseek 3Di:
DDDPPPPPPPPPPLDQDAFPVRDRWDWDFDDDLVHHRFIWTHDPPPPVDDGGIDGNPPDDDDDVVSVVSNVVVVVVVVVVVVVVVVVVVVVVVVVVVVVVVVVVVVVVVVVVVVVVVVVD/DDDPPPPPPPPPVLDQDAFPVRHRWDWDFDDDLVHHRFIWTHDPPPPVDDGGIDGNPPDDDDDVVSVVSNVVVVVVVVVVVVVVVVVVVVVVVVVVVVVVVVVVVVVVVVVVVVVVVVVD